Protein AF-A0A0D9ZEQ4-F1 (afdb_monomer_lite)

Secondary structure (DSSP, 8-state):
-HHHHHHHHHHHHHHHHHHHHHHHHHHHHHHHHHHHHHHHTSS--PPPPPHHHHHHHTTTS-SS-PPP-----S----SSS---------------------------HHHHHHHHHHHHHHHHH-TTT-HHHHHHHHHHHHHHHHHT--GGGG--TTT-HHHHHHHHHS-HHHHHHHHHHHHHHHHHHHTT----HHHHHH--TT--SSHHHHHHHHHHHHHHHHTTPPPSS-PPP-

Radius of gyration: 32.96 Å; chains: 1; bounding box: 83×69×87 Å

Organism: NCBI:txid40148

InterPro domains:
  IPR003197 Cytochrome b-c1 complex subunit 7 [PF02271] (129-225)
  IPR003197 Cytochrome b-c1 complex subunit 7 [PTHR12022] (118-237)
  IPR036544 Cytochrome b-c1 complex subunit 7 superfamily [G3DSA:1.10.1090.10] (106-228)
  IPR036544 Cytochrome b-c1 complex subunit 7 superfamily [SSF81524] (116-233)

Foldseek 3Di:
DVVVVVVVVVVVVVVVVVVVVVVVVVVVVVVVVVVVVVVVVPPPDDPDDDPVVVVVVVVPDDPPDDDDDDDDDDDDDDDPDDDDDPDDDPDPDPPDDDDDDDPPDPDPVVVVVVVVVVVVVCCPCDVVNDVVNVVVVVVVLLVCLFLLAAPLLPDDCLVDVLQVVLLVPDDVVVNVVSVVSVVSSVVCVVVVGTDDPVSSVVGDRHPDDRVVSSVVSVVVQVVCVVVVHDGPDDRDDD

pLDDT: mean 73.83, std 21.76, range [30.86, 97.31]

Structure (mmCIF, N/CA/C/O backbone):
data_AF-A0A0D9ZEQ4-F1
#
_entry.id   AF-A0A0D9ZEQ4-F1
#
loop_
_atom_site.group_PDB
_atom_site.id
_atom_site.type_symbol
_atom_site.label_atom_id
_atom_site.label_alt_id
_atom_site.label_comp_id
_atom_site.label_asym_id
_atom_site.label_entity_id
_atom_site.label_seq_id
_atom_site.pdbx_PDB_ins_code
_atom_site.Cartn_x
_atom_site.Cartn_y
_atom_site.Cartn_z
_atom_site.occupancy
_atom_site.B_iso_or_equiv
_atom_site.auth_seq_id
_atom_site.auth_comp_id
_atom_site.auth_asym_id
_atom_site.auth_atom_id
_atom_site.pdbx_PDB_model_num
ATOM 1 N N . MET A 1 1 ? 20.776 -6.498 56.566 1.00 63.59 1 MET A N 1
ATOM 2 C CA . MET A 1 1 ? 20.517 -7.662 55.683 1.00 63.59 1 MET A CA 1
ATOM 3 C C . MET A 1 1 ? 19.098 -8.241 55.797 1.00 63.59 1 MET A C 1
ATOM 5 O O . MET A 1 1 ? 18.586 -8.698 54.787 1.00 63.59 1 MET A O 1
ATOM 9 N N . HIS A 1 2 ? 18.402 -8.152 56.941 1.00 67.81 2 HIS A N 1
ATOM 10 C CA . HIS A 1 2 ? 17.023 -8.669 57.082 1.00 67.81 2 HIS A CA 1
ATOM 11 C C . HIS A 1 2 ? 15.912 -7.826 56.412 1.00 67.81 2 HIS A C 1
ATOM 13 O O . HIS A 1 2 ? 14.930 -8.378 55.923 1.00 67.81 2 HIS A O 1
ATOM 19 N N . ILE A 1 3 ? 16.066 -6.499 56.326 1.00 72.81 3 ILE A N 1
ATOM 20 C CA . ILE A 1 3 ? 15.019 -5.592 55.803 1.00 72.81 3 ILE A CA 1
ATOM 21 C C . ILE A 1 3 ? 14.829 -5.740 54.279 1.00 72.81 3 ILE A C 1
ATOM 23 O O . ILE A 1 3 ? 13.703 -5.758 53.787 1.00 72.81 3 ILE A O 1
ATOM 27 N N . LEU A 1 4 ? 15.916 -5.949 53.528 1.00 69.88 4 LEU A N 1
ATOM 28 C CA . LEU A 1 4 ? 15.869 -6.187 52.077 1.00 69.88 4 LEU A CA 1
ATOM 29 C C . LEU A 1 4 ? 15.194 -7.516 51.700 1.00 69.88 4 LEU A C 1
ATOM 31 O O . LEU A 1 4 ? 14.624 -7.630 50.614 1.00 69.88 4 LEU A O 1
ATOM 35 N N . TRP A 1 5 ? 15.229 -8.514 52.587 1.00 72.44 5 TRP A N 1
ATOM 36 C CA . TRP A 1 5 ? 14.547 -9.791 52.368 1.00 72.44 5 TRP A CA 1
ATOM 37 C C . TRP A 1 5 ? 13.031 -9.658 52.563 1.00 72.44 5 TRP A C 1
ATOM 39 O O . TRP A 1 5 ? 12.251 -10.220 51.795 1.00 72.44 5 TRP A O 1
ATOM 49 N N . LEU A 1 6 ? 12.613 -8.826 53.523 1.00 76.19 6 LEU A N 1
ATOM 50 C CA . LEU A 1 6 ? 11.203 -8.540 53.782 1.00 76.19 6 LEU A CA 1
ATOM 51 C C . LEU A 1 6 ? 10.540 -7.791 52.612 1.00 76.19 6 LEU A C 1
ATOM 53 O O . LEU A 1 6 ? 9.435 -8.145 52.207 1.00 76.19 6 LEU A O 1
ATOM 57 N N . ILE A 1 7 ? 11.235 -6.814 52.018 1.00 76.81 7 ILE A N 1
ATOM 58 C CA . ILE A 1 7 ? 10.726 -6.044 50.868 1.00 76.81 7 ILE A CA 1
ATOM 59 C C . ILE A 1 7 ? 10.553 -6.952 49.640 1.00 76.81 7 ILE A C 1
ATOM 61 O O . ILE A 1 7 ? 9.481 -6.980 49.037 1.00 76.81 7 ILE A O 1
ATOM 65 N N . LYS A 1 8 ? 11.548 -7.798 49.331 1.00 75.69 8 LYS A N 1
ATOM 66 C CA . LYS A 1 8 ? 11.442 -8.780 48.235 1.00 75.69 8 LYS A CA 1
ATOM 67 C C . LYS A 1 8 ? 10.312 -9.795 48.446 1.00 75.69 8 LYS A C 1
ATOM 69 O O . LYS A 1 8 ? 9.668 -10.202 47.479 1.00 75.69 8 LYS A O 1
ATOM 74 N N . ALA A 1 9 ? 10.044 -10.197 49.689 1.00 78.56 9 ALA A N 1
ATOM 75 C CA . ALA A 1 9 ? 8.949 -11.114 50.002 1.00 78.56 9 ALA A CA 1
ATOM 76 C C . ALA A 1 9 ? 7.561 -10.472 49.802 1.00 78.56 9 ALA A C 1
ATOM 78 O O . ALA A 1 9 ? 6.630 -11.148 49.354 1.00 78.56 9 ALA A O 1
ATOM 79 N N . ILE A 1 10 ? 7.420 -9.173 50.090 1.00 78.25 10 ILE A N 1
ATOM 80 C CA . ILE A 1 10 ? 6.175 -8.420 49.877 1.00 78.25 10 ILE A CA 1
ATOM 81 C C . ILE A 1 10 ? 5.898 -8.250 48.376 1.00 78.25 10 ILE A C 1
ATOM 83 O O . ILE A 1 10 ? 4.779 -8.529 47.935 1.00 78.25 10 ILE A O 1
ATOM 87 N N . ASP A 1 11 ? 6.915 -7.915 47.577 1.00 73.69 11 ASP A N 1
ATOM 88 C CA . ASP A 1 11 ? 6.771 -7.735 46.125 1.00 73.69 11 ASP A CA 1
ATOM 89 C C . ASP A 1 11 ? 6.378 -9.030 45.398 1.00 73.69 11 ASP A C 1
ATOM 91 O O . ASP A 1 11 ? 5.475 -9.027 44.550 1.00 73.69 11 ASP A O 1
ATOM 95 N N . LEU A 1 12 ? 6.966 -10.175 45.774 1.00 74.12 12 LEU A N 1
ATOM 96 C CA . LEU A 1 12 ? 6.576 -11.474 45.205 1.00 74.12 12 LEU A CA 1
ATOM 97 C C . LEU A 1 12 ? 5.119 -11.830 45.531 1.00 74.12 12 LEU A C 1
ATOM 99 O O . LEU A 1 12 ? 4.397 -12.383 44.692 1.00 74.12 12 LEU A O 1
ATOM 103 N N . LYS A 1 13 ? 4.660 -11.497 46.742 1.00 79.19 13 LYS A N 1
ATOM 104 C CA . LYS A 1 13 ? 3.289 -11.785 47.176 1.00 79.19 13 LYS A CA 1
ATOM 105 C C . LYS A 1 13 ? 2.282 -10.875 46.470 1.00 79.19 13 LYS A C 1
ATOM 107 O O . LYS A 1 13 ? 1.231 -11.363 46.042 1.00 79.19 13 LYS A O 1
ATOM 112 N N . LEU A 1 14 ? 2.626 -9.603 46.247 1.00 72.12 14 LEU A N 1
ATOM 113 C CA . LEU A 1 14 ? 1.805 -8.669 45.471 1.00 72.12 14 LEU A CA 1
ATOM 114 C C . LEU A 1 14 ? 1.672 -9.111 44.004 1.00 72.12 14 LEU A C 1
ATOM 116 O O . LEU A 1 14 ? 0.557 -9.163 43.474 1.00 72.12 14 LEU A O 1
ATOM 120 N N . MET A 1 15 ? 2.775 -9.518 43.364 1.00 69.44 15 MET A N 1
ATOM 121 C CA . MET A 1 15 ? 2.751 -10.023 41.986 1.00 69.44 15 MET A CA 1
ATOM 122 C C . MET A 1 15 ? 1.891 -11.285 41.835 1.00 69.44 15 MET A C 1
ATOM 124 O O . MET A 1 15 ? 1.113 -11.404 40.879 1.00 69.44 15 MET A O 1
ATOM 128 N N . PHE A 1 16 ? 1.960 -12.216 42.790 1.00 77.12 16 PHE A N 1
ATOM 129 C CA . PHE A 1 16 ? 1.152 -13.437 42.748 1.00 77.12 16 PHE A CA 1
ATOM 130 C C . PHE A 1 16 ? -0.353 -13.150 42.898 1.00 77.12 16 PHE A C 1
ATOM 132 O O . PHE A 1 16 ? -1.183 -13.736 42.189 1.00 77.12 16 PHE A O 1
ATOM 139 N N . ILE A 1 17 ? -0.720 -12.192 43.758 1.00 71.81 17 ILE A N 1
ATOM 140 C CA . ILE A 1 17 ? -2.108 -11.738 43.937 1.00 71.81 17 ILE A CA 1
ATOM 141 C C . ILE A 1 17 ? -2.627 -11.049 42.664 1.00 71.81 17 ILE A C 1
ATOM 143 O O . ILE A 1 17 ? -3.744 -11.343 42.213 1.00 71.81 17 ILE A O 1
ATOM 147 N N . MET A 1 18 ? -1.818 -10.194 42.028 1.00 64.88 18 MET A N 1
ATOM 148 C CA . MET A 1 18 ? -2.180 -9.541 40.762 1.00 64.88 18 MET A CA 1
ATOM 149 C C . MET A 1 18 ? -2.376 -10.553 39.621 1.00 64.88 18 MET A C 1
ATOM 151 O O . MET A 1 18 ? -3.346 -10.453 38.860 1.00 64.88 18 MET A O 1
ATOM 155 N N . SER A 1 19 ? -1.534 -11.589 39.548 1.00 70.25 19 SER A N 1
ATOM 156 C CA . SER A 1 19 ? -1.648 -12.670 38.558 1.00 70.25 19 SER A CA 1
ATOM 157 C C . SER A 1 19 ? -2.942 -13.485 38.723 1.00 70.25 19 SER A C 1
ATOM 159 O O . SER A 1 19 ? -3.676 -13.732 37.755 1.00 70.25 19 SER A O 1
ATOM 161 N N . LYS A 1 20 ? -3.316 -13.822 39.966 1.00 69.38 20 LYS A N 1
ATOM 162 C CA . LYS A 1 20 ? -4.576 -14.528 40.264 1.00 69.38 20 LYS A CA 1
ATOM 163 C C . LYS A 1 20 ? -5.812 -13.679 39.928 1.00 69.38 20 LYS A C 1
ATOM 165 O O . LYS A 1 20 ? -6.787 -14.230 39.408 1.00 69.38 20 LYS A O 1
ATOM 170 N N . LYS A 1 21 ? -5.780 -12.356 40.152 1.00 58.44 21 LYS A N 1
ATOM 171 C CA . LYS A 1 21 ? -6.870 -11.434 39.758 1.00 58.44 21 LYS A CA 1
ATOM 172 C C . LYS A 1 21 ? -7.053 -11.372 38.235 1.00 58.44 21 LYS A C 1
ATOM 174 O O . LYS A 1 21 ? -8.188 -11.460 37.763 1.00 58.44 21 LYS A O 1
ATOM 179 N N . LYS A 1 22 ? -5.962 -11.315 37.459 1.00 56.66 22 LYS A N 1
ATOM 180 C CA . LYS A 1 22 ? -6.015 -11.285 35.983 1.00 56.66 22 LYS A CA 1
ATOM 181 C C . LYS A 1 22 ? -6.613 -12.579 35.410 1.00 56.66 22 LYS A C 1
ATOM 183 O O . LYS A 1 22 ? -7.509 -12.528 34.568 1.00 56.66 22 LYS A O 1
ATOM 188 N N . LYS A 1 23 ? -6.223 -13.741 35.954 1.00 54.28 23 LYS A N 1
ATOM 189 C CA . LYS A 1 23 ? -6.756 -15.054 35.539 1.00 54.28 23 LYS A CA 1
ATOM 190 C C . LYS A 1 23 ? -8.242 -15.237 35.887 1.00 54.28 23 LYS A C 1
ATOM 192 O O . LYS A 1 23 ? -8.974 -15.833 35.099 1.00 54.28 23 LYS A O 1
ATOM 197 N N . LYS A 1 24 ? -8.717 -14.695 37.020 1.00 49.03 24 LYS A N 1
ATOM 198 C CA . LYS A 1 24 ? -10.153 -14.702 37.375 1.00 49.03 24 LYS A CA 1
ATOM 199 C C . LYS A 1 24 ? -10.991 -13.809 36.444 1.00 49.03 24 LYS A C 1
ATOM 201 O O . LYS A 1 24 ? -12.049 -14.257 36.008 1.00 49.03 24 LYS A O 1
ATOM 206 N N . ARG A 1 25 ? -10.502 -12.617 36.067 1.00 43.38 25 ARG A N 1
ATOM 207 C CA . ARG A 1 25 ? -11.198 -11.693 35.141 1.00 43.38 25 ARG A CA 1
ATOM 208 C C . ARG A 1 25 ? -11.328 -12.265 33.717 1.00 43.38 25 ARG A C 1
ATOM 210 O O . ARG A 1 25 ? -12.392 -12.161 33.118 1.00 43.38 25 ARG A O 1
ATOM 217 N N . CYS A 1 26 ? -10.313 -12.970 33.204 1.00 50.94 26 CYS A N 1
ATOM 218 C CA . CYS A 1 26 ? -10.428 -13.678 31.916 1.00 50.94 26 CYS A CA 1
ATOM 219 C C . CYS A 1 26 ? -11.446 -14.835 31.954 1.00 50.94 26 CYS A C 1
ATOM 221 O O . CYS A 1 26 ? -12.118 -15.106 30.961 1.00 50.94 26 CYS A O 1
ATOM 223 N N . ARG A 1 27 ? -11.590 -15.514 33.101 1.00 50.38 27 ARG A N 1
ATOM 224 C CA . ARG A 1 27 ? -12.513 -16.652 33.242 1.00 50.38 27 ARG A CA 1
ATOM 225 C C . ARG A 1 27 ? -13.979 -16.226 33.380 1.00 50.38 27 ARG A C 1
ATOM 227 O O . ARG A 1 27 ? -14.842 -16.998 32.973 1.00 50.38 27 ARG A O 1
ATOM 234 N N . SER A 1 28 ? -14.274 -15.036 33.919 1.00 54.25 28 SER A N 1
ATOM 235 C CA . SER A 1 28 ? -15.656 -14.528 33.968 1.00 54.25 28 SER A CA 1
ATOM 236 C C . SER A 1 28 ? -16.143 -14.058 32.598 1.00 54.25 28 SER A C 1
ATOM 238 O O . SER A 1 28 ? -17.257 -14.406 32.221 1.00 54.25 28 SER A O 1
ATOM 240 N N . ASN A 1 29 ? -15.298 -13.371 31.818 1.00 57.44 29 ASN A N 1
ATOM 241 C CA . ASN A 1 29 ? -15.682 -12.842 30.502 1.00 57.44 29 ASN A CA 1
ATOM 242 C C . ASN A 1 29 ? -16.017 -13.949 29.484 1.00 57.44 29 ASN A C 1
ATOM 244 O O . ASN A 1 29 ? -16.946 -13.805 28.695 1.00 57.44 29 ASN A O 1
ATOM 248 N N . ASN A 1 30 ? -15.332 -15.097 29.544 1.00 57.56 30 ASN A N 1
ATOM 249 C CA . ASN A 1 30 ? -15.671 -16.242 28.689 1.00 57.56 30 ASN A CA 1
ATOM 250 C C . ASN A 1 30 ? -16.990 -16.929 29.084 1.00 57.56 30 ASN A C 1
ATOM 252 O O . ASN A 1 30 ? -17.653 -17.510 28.226 1.00 57.56 30 ASN A O 1
ATOM 256 N N . LYS A 1 31 ? -17.409 -16.859 30.356 1.00 59.16 31 LYS A N 1
ATOM 257 C CA . LYS A 1 31 ? -18.695 -17.431 30.793 1.00 59.16 31 LYS A CA 1
ATOM 258 C C . LYS A 1 31 ? -19.881 -16.568 30.356 1.00 59.16 31 LYS A C 1
ATOM 260 O O . LYS A 1 31 ? -20.889 -17.121 29.924 1.00 59.16 31 LYS A O 1
ATOM 265 N N . THR A 1 32 ? -19.763 -15.240 30.404 1.00 55.44 32 THR A N 1
ATOM 266 C CA . THR A 1 32 ? -20.817 -14.325 29.928 1.00 55.44 32 THR A CA 1
ATOM 267 C C . THR A 1 32 ? -21.027 -14.408 28.415 1.00 55.44 32 THR A C 1
ATOM 269 O O . THR A 1 32 ? -22.174 -14.427 27.969 1.00 55.44 32 THR A O 1
ATOM 272 N N . LEU A 1 33 ? -19.957 -14.565 27.626 1.00 56.88 33 LEU A N 1
ATOM 273 C CA . LEU A 1 33 ? -20.062 -14.738 26.170 1.00 56.88 33 LEU A CA 1
ATOM 274 C C . LEU A 1 33 ? -20.759 -16.051 25.772 1.00 56.88 33 LEU A C 1
ATOM 276 O O . LEU A 1 33 ? -21.584 -16.060 24.857 1.00 56.88 33 LEU A O 1
ATOM 280 N N . LEU A 1 34 ? -20.508 -17.153 26.490 1.00 57.44 34 LEU A N 1
ATOM 281 C CA . LEU A 1 34 ? -21.144 -18.444 26.198 1.00 57.44 34 LEU A CA 1
ATOM 282 C C . LEU A 1 34 ? -22.654 -18.444 26.519 1.00 57.44 34 LEU A C 1
ATOM 284 O O . LEU A 1 34 ? -23.444 -19.050 25.794 1.00 57.44 34 LEU A O 1
ATOM 288 N N . VAL A 1 35 ? -23.071 -17.729 27.571 1.00 57.81 35 VAL A N 1
ATOM 289 C CA . VAL A 1 35 ? -24.491 -17.581 27.945 1.00 57.81 35 VAL A CA 1
ATOM 290 C C . VAL A 1 35 ? -25.241 -16.686 26.949 1.00 57.81 35 VAL A C 1
ATOM 292 O O . VAL A 1 35 ? -26.370 -17.007 26.575 1.00 57.81 35 VAL A O 1
ATOM 295 N N . GLN A 1 36 ? -24.611 -15.618 26.446 1.00 55.69 36 GLN A N 1
ATOM 296 C CA . GLN A 1 36 ? -25.201 -14.780 25.392 1.00 55.69 36 GLN A CA 1
ATOM 297 C C . GLN A 1 36 ? -25.325 -15.524 24.053 1.00 55.69 36 GLN A C 1
ATOM 299 O O . GLN A 1 36 ? -26.329 -15.368 23.358 1.00 55.69 36 GLN A O 1
ATOM 304 N N . SER A 1 37 ? -24.364 -16.391 23.716 1.00 50.78 37 SER A N 1
ATOM 305 C CA . SER A 1 37 ? -24.422 -17.205 22.493 1.00 50.78 37 SER A CA 1
ATOM 306 C C . SER A 1 37 ? -25.504 -18.298 22.555 1.00 50.78 37 SER A C 1
ATOM 308 O O . SER A 1 37 ? -26.158 -18.580 21.552 1.00 50.78 37 SER A O 1
ATOM 310 N N . ARG A 1 38 ? -25.774 -18.869 23.741 1.00 53.62 38 ARG A N 1
ATOM 311 C CA . ARG A 1 38 ? -26.864 -19.845 23.934 1.00 53.62 38 ARG A CA 1
ATOM 312 C C . ARG A 1 38 ? -28.261 -19.215 23.899 1.00 53.62 38 ARG A C 1
ATOM 314 O O . ARG A 1 38 ? -29.160 -19.827 23.336 1.00 53.62 38 ARG A O 1
ATOM 321 N N . LYS A 1 39 ? -28.446 -17.989 24.407 1.00 50.56 39 LYS A N 1
ATOM 322 C CA . LYS A 1 39 ? -29.741 -17.279 24.324 1.00 50.56 39 LYS A CA 1
ATOM 323 C C . LYS A 1 39 ? -30.088 -16.790 22.910 1.00 50.56 39 LYS A C 1
ATOM 325 O O . LYS A 1 39 ? -31.264 -16.706 22.581 1.00 50.56 39 LYS A O 1
ATOM 330 N N . ARG A 1 40 ? -29.099 -16.517 22.048 1.00 47.78 40 ARG A N 1
ATOM 331 C CA . ARG A 1 40 ? -29.355 -16.096 20.653 1.00 47.78 40 ARG A CA 1
ATOM 332 C C . ARG A 1 40 ? -29.755 -17.237 19.711 1.00 47.78 40 ARG A C 1
ATOM 334 O O . ARG A 1 40 ? -30.390 -16.964 18.701 1.00 47.78 40 ARG A O 1
ATOM 341 N N . LYS A 1 41 ? -29.439 -18.497 20.035 1.00 46.12 41 LYS A N 1
ATOM 342 C CA . LYS A 1 41 ? -29.807 -19.659 19.200 1.00 46.12 41 LYS A CA 1
ATOM 343 C C . LYS A 1 41 ? -31.261 -20.122 19.346 1.00 46.12 41 LYS A C 1
ATOM 345 O O . LYS A 1 41 ? -31.694 -20.925 18.534 1.00 46.12 41 LYS A O 1
ATOM 350 N N . PHE A 1 42 ? -32.001 -19.632 20.340 1.00 45.03 42 PHE A N 1
ATOM 351 C CA . PHE A 1 42 ? -33.369 -20.095 20.608 1.00 45.03 42 PHE A CA 1
ATOM 352 C C . PHE A 1 42 ? -34.468 -19.177 20.038 1.00 45.03 42 PHE A C 1
ATOM 354 O O . PHE A 1 42 ? -35.613 -19.595 19.967 1.00 45.03 42 PHE A O 1
ATOM 361 N N . ASN A 1 43 ? -34.130 -17.961 19.583 1.00 48.59 43 ASN A N 1
ATOM 362 C CA . ASN A 1 43 ? -35.119 -16.947 19.173 1.00 48.59 43 ASN A CA 1
ATOM 363 C C . ASN A 1 43 ? -35.176 -16.657 17.660 1.00 48.59 43 ASN A C 1
ATOM 365 O O . ASN A 1 43 ? -35.797 -15.681 17.257 1.00 48.59 43 ASN A O 1
ATOM 369 N N . TYR A 1 44 ? -34.564 -17.489 16.813 1.00 45.78 44 TYR A N 1
ATOM 370 C CA . TYR A 1 44 ? -34.661 -17.349 15.352 1.00 45.78 44 TYR A CA 1
ATOM 371 C C . TYR A 1 44 ? -34.923 -18.697 14.679 1.00 45.78 44 TYR A C 1
ATOM 373 O O . TYR A 1 44 ? -34.127 -19.165 13.875 1.00 45.78 44 TYR A O 1
ATOM 381 N N . MET A 1 45 ? -36.044 -19.330 15.013 1.00 47.66 45 MET A N 1
ATOM 382 C CA . MET A 1 45 ? -36.709 -20.258 14.100 1.00 47.66 45 MET A CA 1
ATOM 383 C C . MET A 1 45 ? -38.208 -19.982 14.186 1.00 47.66 45 MET A C 1
ATOM 385 O O . MET A 1 45 ? -38.906 -20.533 15.031 1.00 47.66 45 MET A O 1
ATOM 389 N N . GLY A 1 46 ? -38.685 -19.055 13.353 1.00 59.38 46 GLY A N 1
ATOM 390 C CA . GLY A 1 46 ? -40.109 -18.989 13.033 1.00 59.38 46 GLY A CA 1
ATOM 391 C C . GLY A 1 46 ? -40.521 -20.243 12.248 1.00 59.38 46 GLY A C 1
ATOM 392 O O . GLY A 1 46 ? -39.653 -20.890 11.651 1.00 59.38 46 GLY A O 1
ATOM 393 N N . PRO A 1 47 ? -41.810 -20.622 12.257 1.00 65.44 47 PRO A N 1
ATOM 394 C CA . PRO A 1 47 ? -42.274 -21.783 11.505 1.00 65.44 47 PRO A CA 1
ATOM 395 C C . PRO A 1 47 ? -42.000 -21.592 10.001 1.00 65.44 47 PRO A C 1
ATOM 397 O O . PRO A 1 47 ? -42.140 -20.472 9.500 1.00 65.44 47 PRO A O 1
ATOM 400 N N . PRO A 1 48 ? -41.597 -22.646 9.264 1.00 63.94 48 PRO A N 1
ATOM 401 C CA . PRO A 1 48 ? -41.412 -22.546 7.821 1.00 63.94 48 PRO A CA 1
ATOM 402 C C . PRO A 1 48 ? -42.756 -22.237 7.137 1.00 63.94 48 PRO A C 1
ATOM 404 O O . PRO A 1 48 ? -43.791 -22.745 7.579 1.00 63.94 48 PRO A O 1
ATOM 407 N N . PRO A 1 49 ? -42.770 -21.425 6.063 1.00 60.09 49 PRO A N 1
ATOM 408 C CA . PRO A 1 49 ? -43.996 -21.143 5.328 1.00 60.09 49 PRO A CA 1
ATOM 409 C C . PRO A 1 49 ? -44.549 -22.438 4.723 1.00 60.09 49 PRO A C 1
ATOM 411 O O . PRO A 1 49 ? -43.809 -23.229 4.135 1.00 60.09 49 PRO A O 1
ATOM 414 N N . SER A 1 50 ? -45.856 -22.661 4.876 1.00 68.62 50 SER A N 1
ATOM 415 C CA . SER A 1 50 ? -46.548 -23.786 4.248 1.00 68.62 50 SER A CA 1
ATOM 416 C C . SER A 1 50 ? -46.428 -23.703 2.721 1.00 68.62 50 SER A C 1
ATOM 418 O O . SER A 1 50 ? -46.376 -22.615 2.140 1.00 68.62 50 SER A O 1
ATOM 420 N N . SER A 1 51 ? -46.383 -24.864 2.058 1.00 59.56 51 SER A N 1
ATOM 421 C CA . SER A 1 51 ? -46.136 -24.985 0.609 1.00 59.56 51 SER A CA 1
ATOM 422 C C . SER A 1 51 ? -47.110 -24.176 -0.262 1.00 59.56 51 SER A C 1
ATOM 424 O O . SER A 1 51 ? -46.768 -23.810 -1.385 1.00 59.56 51 SER A O 1
ATOM 426 N N . ALA A 1 52 ? -48.279 -23.809 0.272 1.00 56.41 52 ALA A N 1
ATOM 427 C CA . ALA A 1 52 ? -49.263 -22.955 -0.388 1.00 56.41 52 ALA A CA 1
ATOM 428 C C . ALA A 1 52 ? -48.771 -21.512 -0.643 1.00 56.41 52 ALA A C 1
ATOM 430 O O . ALA A 1 52 ? -49.137 -20.913 -1.652 1.00 56.41 52 ALA A O 1
ATOM 431 N N . HIS A 1 53 ? -47.905 -20.955 0.213 1.00 56.25 53 HIS A N 1
ATOM 432 C CA . HIS A 1 53 ? -47.436 -19.567 0.074 1.00 56.25 53 HIS A CA 1
ATOM 433 C C . HIS A 1 53 ? -46.340 -19.411 -1.000 1.00 56.25 53 HIS A C 1
ATOM 435 O O . HIS A 1 53 ? -46.186 -18.343 -1.592 1.00 56.25 53 HIS A O 1
ATOM 441 N N . LEU A 1 54 ? -45.601 -20.489 -1.291 1.00 54.06 54 LEU A N 1
ATOM 442 C CA . LEU A 1 54 ? -44.611 -20.550 -2.375 1.00 54.06 54 LEU A CA 1
ATOM 443 C C . LEU A 1 54 ? -45.268 -20.721 -3.755 1.00 54.06 54 LEU A C 1
ATOM 445 O O . LEU A 1 54 ? -44.750 -20.203 -4.741 1.00 54.06 54 LEU A O 1
ATOM 449 N N . ALA A 1 55 ? -46.427 -21.385 -3.822 1.00 55.25 55 ALA A N 1
ATOM 450 C CA . ALA A 1 55 ? -47.184 -21.551 -5.064 1.00 55.25 55 ALA A CA 1
ATOM 451 C C . ALA A 1 55 ? -47.831 -20.237 -5.543 1.00 55.25 55 ALA A C 1
ATOM 453 O O . ALA A 1 55 ? -47.857 -19.967 -6.741 1.00 55.25 55 ALA A O 1
ATOM 454 N N . TYR A 1 56 ? -48.286 -19.383 -4.617 1.00 56.19 56 TYR A N 1
ATOM 455 C CA . TYR A 1 56 ? -48.874 -18.083 -4.960 1.00 56.19 56 TYR A CA 1
ATOM 456 C C . TYR A 1 56 ? -47.828 -17.106 -5.528 1.00 56.19 56 TYR A C 1
ATOM 458 O O . TYR A 1 56 ? -48.061 -16.475 -6.559 1.00 56.19 56 TYR A O 1
ATOM 466 N N . TYR A 1 57 ? -46.633 -17.049 -4.930 1.00 52.00 57 TYR A N 1
ATOM 467 C CA . TYR A 1 57 ? -45.570 -16.122 -5.348 1.00 52.00 57 TYR A CA 1
ATOM 468 C C . TYR A 1 57 ? -44.953 -16.461 -6.718 1.00 52.00 57 TYR A C 1
ATOM 470 O O . TYR A 1 57 ? -44.594 -15.557 -7.468 1.00 52.00 57 TYR A O 1
ATOM 478 N N . ASN A 1 58 ? -44.889 -17.748 -7.079 1.00 55.31 58 ASN A N 1
ATOM 479 C CA . ASN A 1 58 ? -44.383 -18.206 -8.381 1.00 55.31 58 ASN A CA 1
ATOM 480 C C . ASN A 1 58 ? -45.382 -18.034 -9.541 1.00 55.31 58 ASN A C 1
ATOM 482 O O . ASN A 1 58 ? -45.016 -18.277 -10.685 1.00 55.31 58 ASN A O 1
ATOM 486 N N . SER A 1 59 ? -46.627 -17.629 -9.265 1.00 55.84 59 SER A N 1
ATOM 487 C CA . SER A 1 59 ? -47.659 -17.423 -10.295 1.00 55.84 59 SER A CA 1
ATOM 488 C C . SER A 1 59 ? -47.834 -15.961 -10.730 1.00 55.84 59 SER A C 1
ATOM 490 O O . SER A 1 59 ? -48.483 -15.704 -11.739 1.00 55.84 59 SER A O 1
ATOM 492 N N . GLN A 1 60 ? -47.259 -14.998 -9.993 1.00 57.66 60 GLN A N 1
ATOM 493 C CA . GLN A 1 60 ? -47.476 -13.555 -10.218 1.00 57.66 60 GLN A CA 1
ATOM 494 C C . GLN A 1 60 ? -46.221 -12.771 -10.622 1.00 57.66 60 GLN A C 1
ATOM 496 O O . GLN A 1 60 ? -46.309 -11.601 -10.987 1.00 57.66 60 GLN A O 1
ATOM 501 N N . ILE A 1 61 ? -45.051 -13.401 -10.607 1.00 48.16 61 ILE A N 1
ATOM 502 C CA . ILE A 1 61 ? -43.799 -12.825 -11.096 1.00 48.16 61 ILE A CA 1
ATOM 503 C C . ILE A 1 61 ? -43.281 -13.847 -12.108 1.00 48.16 61 ILE A C 1
ATOM 505 O O . ILE A 1 61 ? -43.276 -15.024 -11.780 1.00 48.16 61 ILE A O 1
ATOM 509 N N . TRP A 1 62 ? -42.852 -13.414 -13.296 1.00 39.06 62 TRP A N 1
ATOM 510 C CA . TRP A 1 62 ? -42.407 -14.207 -14.463 1.00 39.06 62 TRP A CA 1
ATOM 511 C C . TRP A 1 62 ? -43.480 -14.496 -15.534 1.00 39.06 62 TRP A C 1
ATOM 513 O O . TRP A 1 62 ? -43.983 -15.610 -15.650 1.00 39.06 62 TRP A O 1
ATOM 523 N N . PRO A 1 63 ? -43.675 -13.540 -16.462 1.00 47.34 63 PRO A N 1
ATOM 524 C CA . PRO A 1 63 ? -43.808 -13.908 -17.867 1.00 47.34 63 PRO A CA 1
ATOM 525 C C . PRO A 1 63 ? -42.811 -13.106 -18.718 1.00 47.34 63 PRO A C 1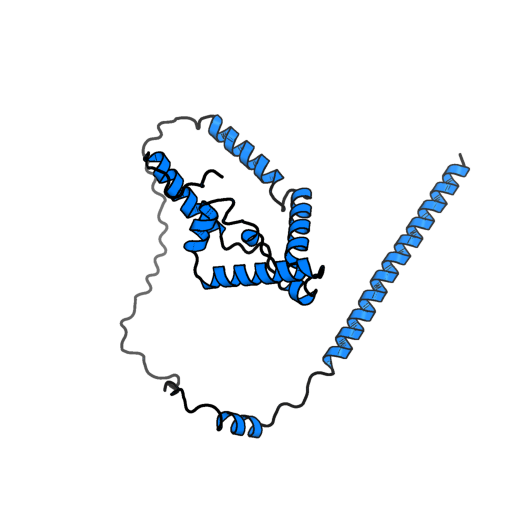
ATOM 527 O O . PRO A 1 63 ? -43.223 -12.309 -19.549 1.00 47.34 63 PRO A O 1
ATOM 530 N N . ILE A 1 64 ? -41.496 -13.233 -18.479 1.00 50.69 64 ILE A N 1
ATOM 531 C CA . ILE A 1 64 ? -40.481 -12.552 -19.324 1.00 50.69 64 ILE A CA 1
ATOM 532 C C . ILE A 1 64 ? -39.291 -13.449 -19.724 1.00 50.69 64 ILE A C 1
ATOM 534 O O . ILE A 1 64 ? -38.567 -13.107 -20.651 1.00 50.69 64 ILE A O 1
ATOM 538 N N . PHE A 1 65 ? -39.113 -14.646 -19.157 1.00 44.75 65 PHE A N 1
ATOM 539 C CA . PHE A 1 65 ? -38.048 -15.552 -19.608 1.00 44.75 65 PHE A CA 1
ATOM 540 C C . PHE A 1 65 ? -38.576 -16.977 -19.813 1.00 44.75 65 PHE A C 1
ATOM 542 O O . PHE A 1 65 ? -39.079 -17.567 -18.855 1.00 44.75 65 PHE A O 1
ATOM 549 N N . PRO A 1 66 ? -38.478 -17.551 -21.028 1.00 48.56 66 PRO A N 1
ATOM 550 C CA . PRO A 1 66 ? -38.733 -18.969 -21.223 1.00 48.56 66 PRO A CA 1
ATOM 551 C C . PRO A 1 66 ? -37.619 -19.779 -20.548 1.00 48.56 66 PRO A C 1
ATOM 553 O O . PRO A 1 66 ? -36.434 -19.591 -20.826 1.00 48.56 66 PRO A O 1
ATOM 556 N N . ASN A 1 67 ? -38.009 -20.683 -19.651 1.00 51.53 67 ASN A N 1
ATOM 557 C CA . ASN A 1 67 ? -37.108 -21.677 -19.076 1.00 51.53 67 ASN A CA 1
ATOM 558 C C . ASN A 1 67 ? -36.619 -22.641 -20.180 1.00 51.53 67 ASN A C 1
ATOM 560 O O . ASN A 1 67 ? -37.437 -23.085 -20.991 1.00 51.53 67 ASN A O 1
ATOM 564 N N . PRO A 1 68 ? -35.321 -22.994 -20.229 1.00 51.50 68 PRO A N 1
ATOM 565 C CA . PRO A 1 68 ? -34.811 -23.990 -21.169 1.00 51.50 68 PRO A CA 1
ATOM 566 C C . PRO A 1 68 ? -35.323 -25.405 -20.816 1.00 51.50 68 PRO A C 1
ATOM 568 O O . PRO A 1 68 ? -35.388 -25.740 -19.629 1.00 51.50 68 PRO A O 1
ATOM 571 N N . PRO A 1 69 ? -35.671 -26.258 -21.801 1.00 51.94 69 PRO A N 1
ATOM 572 C CA . PRO A 1 69 ? -36.366 -27.514 -21.536 1.00 51.94 69 PRO A CA 1
ATOM 573 C C . PRO A 1 69 ? -35.413 -28.713 -21.524 1.00 51.94 69 PRO A C 1
ATOM 575 O O . PRO A 1 69 ? -35.261 -29.360 -22.552 1.00 51.94 69 PRO A O 1
ATOM 578 N N . TYR A 1 70 ? -34.810 -29.081 -20.390 1.00 49.25 70 TYR A N 1
ATOM 579 C CA . TYR A 1 70 ? -34.202 -30.421 -20.280 1.00 49.25 70 TYR A CA 1
ATOM 580 C C . TYR A 1 70 ? -34.238 -30.962 -18.846 1.00 49.25 70 TYR A C 1
ATOM 582 O O . TYR A 1 70 ? -33.265 -30.890 -18.098 1.00 49.25 70 TYR A O 1
ATOM 590 N N . ASP A 1 71 ? -35.379 -31.560 -18.506 1.00 45.84 71 ASP A N 1
ATOM 591 C CA . ASP A 1 71 ? -35.442 -32.747 -17.655 1.00 45.84 71 ASP A CA 1
ATOM 592 C C . ASP A 1 71 ? -35.115 -33.964 -18.530 1.00 45.84 71 ASP A C 1
ATOM 594 O O . ASP A 1 71 ? -35.923 -34.365 -19.366 1.00 45.84 71 ASP A O 1
ATOM 598 N N . LEU A 1 72 ? -33.941 -34.571 -18.346 1.00 44.38 72 LEU A N 1
ATOM 599 C CA . LEU A 1 72 ? -33.662 -35.920 -18.840 1.00 44.38 72 LEU A CA 1
ATOM 600 C C . LEU A 1 72 ? -32.923 -36.714 -17.762 1.00 44.38 72 LEU A C 1
ATOM 602 O O . LEU A 1 72 ? -31.790 -36.413 -17.386 1.00 44.38 72 LEU A O 1
ATOM 606 N N . GLY A 1 73 ? -33.624 -37.726 -17.250 1.00 41.62 73 GLY A N 1
ATOM 607 C CA . GLY A 1 73 ? -33.132 -38.689 -16.275 1.00 41.62 73 GLY A CA 1
ATOM 608 C C . GLY A 1 73 ? -32.036 -39.620 -16.818 1.00 41.62 73 GLY A C 1
ATOM 609 O O . GLY A 1 73 ? -31.680 -39.587 -17.997 1.00 41.62 73 GLY A O 1
ATOM 610 N N . PRO A 1 74 ? -31.480 -40.489 -15.958 1.00 49.41 74 PRO A N 1
ATOM 611 C CA . PRO A 1 74 ? -30.322 -41.292 -16.296 1.00 49.41 74 PRO A CA 1
ATOM 612 C C . PRO A 1 74 ? -30.772 -42.605 -16.938 1.00 49.41 74 PRO A C 1
ATOM 614 O O . PRO A 1 74 ? -31.196 -43.513 -16.226 1.00 49.41 74 PRO A O 1
ATOM 617 N N . ARG A 1 75 ? -30.676 -42.722 -18.268 1.00 41.59 75 ARG A N 1
ATOM 618 C CA . ARG A 1 75 ? -30.515 -43.987 -19.019 1.00 41.59 75 ARG A CA 1
ATOM 619 C C . ARG A 1 75 ? -30.427 -43.688 -20.521 1.00 41.59 75 ARG A C 1
ATOM 621 O O . ARG A 1 75 ? -31.184 -42.878 -21.029 1.00 41.59 75 ARG A O 1
ATOM 628 N N . LEU A 1 76 ? -29.540 -44.419 -21.204 1.00 43.41 76 LEU A N 1
ATOM 629 C CA . LEU A 1 76 ? -29.413 -44.532 -22.668 1.00 43.41 76 LEU A CA 1
ATOM 630 C C . LEU A 1 76 ? -28.810 -43.342 -23.442 1.00 43.41 76 LEU A C 1
ATOM 632 O O . LEU A 1 76 ? -29.456 -42.781 -24.310 1.00 43.41 76 LEU A O 1
ATOM 636 N N . VAL A 1 77 ? -27.507 -43.087 -23.260 1.00 40.09 77 VAL A N 1
ATOM 637 C CA . VAL A 1 77 ? -26.597 -42.780 -24.389 1.00 40.09 77 VAL A CA 1
ATOM 638 C C . VAL A 1 77 ? -25.243 -43.435 -24.104 1.00 40.09 77 VAL A C 1
ATOM 640 O O . VAL A 1 77 ? -24.336 -42.856 -23.516 1.00 40.09 77 VAL A O 1
ATOM 643 N N . SER A 1 78 ? -25.125 -44.702 -24.485 1.00 43.00 78 SER A N 1
ATOM 644 C CA . SER A 1 78 ? -23.863 -45.432 -24.573 1.00 43.00 78 SER A CA 1
ATOM 645 C C . SER A 1 78 ? -23.855 -46.068 -25.955 1.00 43.00 78 SER A C 1
ATOM 647 O O . SER A 1 78 ? -24.420 -47.144 -26.116 1.00 43.00 78 SER A O 1
ATOM 649 N N . SER A 1 79 ? -23.385 -45.335 -26.975 1.00 48.19 79 SER A N 1
ATOM 650 C CA . SER A 1 79 ? -23.058 -45.894 -28.311 1.00 48.19 79 SER A CA 1
ATOM 651 C C . SER A 1 79 ? -22.643 -44.889 -29.400 1.00 48.19 79 SER A C 1
ATOM 653 O O . SER A 1 79 ? -22.504 -45.314 -30.540 1.00 48.19 79 SER A O 1
ATOM 655 N N . LEU A 1 80 ? -22.360 -43.607 -29.123 1.00 40.47 80 LEU A N 1
ATOM 656 C CA . LEU A 1 80 ? -21.903 -42.695 -30.193 1.00 40.47 80 LEU A CA 1
ATOM 657 C C . LEU A 1 80 ? -20.725 -41.783 -29.819 1.00 40.47 80 LEU A C 1
ATOM 659 O O . LEU A 1 80 ? -20.688 -40.620 -30.195 1.00 40.47 80 LEU A O 1
ATOM 663 N N . PHE A 1 81 ? -19.738 -42.327 -29.102 1.00 42.22 81 PHE A N 1
ATOM 664 C CA . PHE A 1 81 ? -18.386 -41.759 -29.025 1.00 42.22 81 PHE A CA 1
ATOM 665 C C . PHE A 1 81 ? -17.353 -42.900 -29.022 1.00 42.22 81 PHE A C 1
ATOM 667 O O . PHE A 1 81 ? -17.480 -43.822 -28.211 1.00 42.22 81 PHE A O 1
ATOM 674 N N . PRO A 1 82 ? -16.339 -42.887 -29.908 1.00 48.19 82 PRO A N 1
ATOM 675 C CA . PRO A 1 82 ? -15.295 -43.907 -29.913 1.00 48.19 82 PRO A CA 1
ATOM 676 C C . PRO A 1 82 ? -14.445 -43.831 -28.626 1.00 48.19 82 PRO A C 1
ATOM 678 O O . PRO A 1 82 ? -14.148 -42.736 -28.143 1.00 48.19 82 PRO A O 1
ATOM 681 N N . PRO A 1 83 ? -14.028 -44.974 -28.048 1.00 40.34 83 PRO A N 1
ATOM 682 C CA . PRO A 1 83 ? -13.310 -45.000 -26.779 1.00 40.34 83 PRO A CA 1
ATOM 683 C C . PRO A 1 83 ? -11.881 -44.468 -26.934 1.00 40.34 83 PRO A C 1
ATOM 685 O O . PRO A 1 83 ? -11.035 -45.070 -27.600 1.00 40.34 83 PRO A O 1
ATOM 688 N N . GLN A 1 84 ? -11.579 -43.361 -26.256 1.00 48.44 84 GLN A N 1
ATOM 689 C CA . GLN A 1 84 ? -10.221 -42.842 -26.146 1.00 48.44 84 GLN A CA 1
ATOM 690 C C . GLN A 1 84 ? -9.410 -43.764 -25.222 1.00 48.44 84 GLN A C 1
ATOM 692 O O . GLN A 1 84 ? -9.638 -43.840 -24.011 1.00 48.44 84 GLN A O 1
ATOM 697 N N . LYS A 1 85 ? -8.503 -44.543 -25.823 1.00 39.62 85 LYS A N 1
ATOM 698 C CA . LYS A 1 85 ? -7.652 -45.524 -25.141 1.00 39.62 85 LYS A CA 1
ATOM 699 C C . LYS A 1 85 ? -6.868 -44.850 -24.008 1.00 39.62 85 LYS A C 1
ATOM 701 O O . LYS A 1 85 ? -5.985 -44.033 -24.251 1.00 39.62 85 LYS A O 1
ATOM 706 N N . ARG A 1 86 ? -7.153 -45.240 -22.761 1.00 40.69 86 ARG A N 1
ATOM 707 C CA . ARG A 1 86 ? -6.286 -44.974 -21.604 1.00 40.69 86 ARG A CA 1
ATOM 708 C C . ARG A 1 86 ? -5.038 -45.848 -21.720 1.00 40.69 86 ARG A C 1
ATOM 710 O O . ARG A 1 86 ? -5.029 -46.991 -21.272 1.00 40.69 86 ARG A O 1
ATOM 717 N N . GLY A 1 87 ? -4.000 -45.300 -22.344 1.00 34.09 87 GLY A N 1
ATOM 718 C CA . GLY A 1 87 ? -2.653 -45.853 -22.306 1.00 34.09 87 GLY A CA 1
ATOM 719 C C . GLY A 1 87 ? -2.066 -45.705 -20.904 1.00 34.09 87 GLY A C 1
ATOM 720 O O . GLY A 1 87 ? -1.775 -44.600 -20.453 1.00 34.09 87 GLY A O 1
ATOM 721 N N . ARG A 1 88 ? -1.911 -46.829 -20.202 1.00 41.41 88 ARG A N 1
ATOM 722 C CA . ARG A 1 88 ? -0.959 -46.956 -19.098 1.00 41.41 88 ARG A CA 1
ATOM 723 C C . ARG A 1 88 ? 0.438 -46.993 -19.710 1.00 41.41 88 ARG A C 1
ATOM 725 O O . ARG A 1 88 ? 0.839 -48.032 -20.217 1.00 41.41 88 ARG A O 1
ATOM 732 N N . GLU A 1 89 ? 1.184 -45.902 -19.610 1.00 36.00 89 GLU A N 1
ATOM 733 C CA . GLU A 1 89 ? 2.634 -45.923 -19.805 1.00 36.00 89 GLU A CA 1
ATOM 734 C C . GLU A 1 89 ? 3.322 -45.562 -18.490 1.00 36.00 89 GLU A C 1
ATOM 736 O O . GLU A 1 89 ? 3.597 -44.408 -18.169 1.00 36.00 89 GLU A O 1
ATOM 741 N N . GLY A 1 90 ? 3.583 -46.602 -17.697 1.00 42.06 90 GLY A N 1
ATOM 742 C CA . GLY A 1 90 ? 4.695 -46.588 -16.764 1.00 42.06 90 GLY A CA 1
ATOM 743 C C . GLY A 1 90 ? 5.976 -46.776 -17.569 1.00 42.06 90 GLY A C 1
ATOM 744 O O . GLY A 1 90 ? 6.209 -47.846 -18.121 1.00 42.06 90 GLY A O 1
ATOM 745 N N . GLY A 1 91 ? 6.802 -45.738 -17.636 1.00 33.69 91 GLY A N 1
ATOM 746 C CA . GLY A 1 91 ? 8.075 -45.776 -18.341 1.00 33.69 91 GLY A CA 1
ATOM 747 C C . GLY A 1 91 ? 9.051 -44.783 -17.735 1.00 33.69 91 GLY A C 1
ATOM 748 O O . GLY A 1 91 ? 9.012 -43.595 -18.036 1.00 33.69 91 GLY A O 1
ATOM 749 N N . ARG A 1 92 ? 9.941 -45.286 -16.872 1.00 40.12 92 ARG A N 1
ATOM 750 C CA . ARG A 1 92 ? 11.154 -44.604 -16.399 1.00 40.12 92 ARG A CA 1
ATOM 751 C C . ARG A 1 92 ? 11.937 -44.063 -17.602 1.00 40.12 92 ARG A C 1
ATOM 753 O O . ARG A 1 92 ? 12.727 -44.794 -18.196 1.00 40.12 92 ARG A O 1
ATOM 760 N N . ARG A 1 93 ? 11.776 -42.784 -17.947 1.00 33.88 93 ARG A N 1
ATOM 761 C CA . ARG A 1 93 ? 12.712 -42.113 -18.855 1.00 33.88 93 ARG A CA 1
ATOM 762 C C . ARG A 1 93 ? 13.915 -41.643 -18.057 1.00 33.88 93 ARG A C 1
ATOM 764 O O . ARG A 1 93 ? 13.886 -40.639 -17.354 1.00 33.88 93 ARG A O 1
ATOM 771 N N . ARG A 1 94 ? 14.965 -42.459 -18.167 1.00 35.44 94 ARG A N 1
ATOM 772 C CA . ARG A 1 94 ? 16.345 -42.128 -17.829 1.00 35.44 94 ARG A CA 1
ATOM 773 C C . ARG A 1 94 ? 16.661 -40.734 -18.370 1.00 35.44 94 ARG A C 1
ATOM 775 O O . ARG A 1 94 ? 16.573 -40.500 -19.573 1.00 35.44 94 A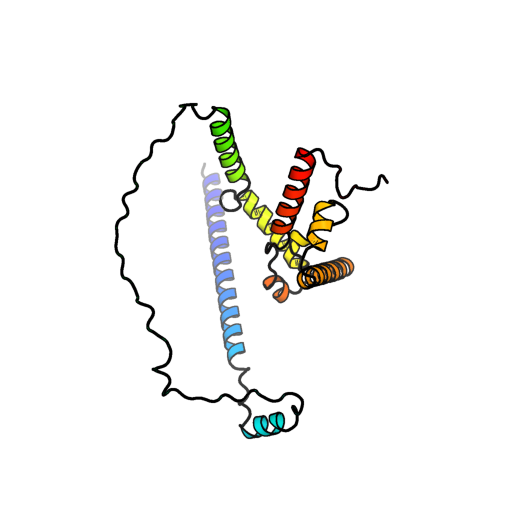RG A O 1
ATOM 782 N N . ARG A 1 95 ? 17.028 -39.844 -17.452 1.00 32.00 95 ARG A N 1
ATOM 783 C CA . ARG A 1 95 ? 17.709 -38.578 -17.707 1.00 32.00 95 ARG A CA 1
ATOM 784 C C . ARG A 1 95 ? 18.996 -38.918 -18.465 1.00 32.00 95 ARG A C 1
ATOM 786 O O . ARG A 1 95 ? 19.954 -39.381 -17.858 1.00 32.00 95 ARG A O 1
ATOM 793 N N . ARG A 1 96 ? 18.963 -38.829 -19.798 1.00 35.66 96 ARG A N 1
ATOM 794 C CA . ARG A 1 96 ? 20.160 -38.932 -20.634 1.00 35.66 96 ARG A CA 1
ATOM 795 C C . ARG A 1 96 ? 20.853 -37.580 -20.586 1.00 35.66 96 ARG A C 1
ATOM 797 O O . ARG A 1 96 ? 20.288 -36.571 -20.990 1.00 35.66 96 ARG A O 1
ATOM 804 N N . GLU A 1 97 ? 22.046 -37.616 -20.023 1.00 41.41 97 GLU A N 1
ATOM 805 C CA . GLU A 1 97 ? 23.074 -36.594 -20.094 1.00 41.41 97 GLU A CA 1
ATOM 806 C C . GLU A 1 97 ? 23.452 -36.340 -21.564 1.00 41.41 97 GLU A C 1
ATOM 808 O O . GLU A 1 97 ? 23.905 -37.246 -22.260 1.00 41.41 97 GLU A O 1
ATOM 813 N N . GLY A 1 98 ? 23.260 -35.108 -22.027 1.00 30.86 98 GLY A N 1
ATOM 814 C CA . GLY A 1 98 ? 24.240 -34.376 -22.835 1.00 30.86 98 GLY A CA 1
ATOM 815 C C . GLY A 1 98 ? 24.574 -33.147 -21.985 1.00 30.86 98 GLY A C 1
ATOM 816 O O . GLY A 1 98 ? 23.649 -32.487 -21.524 1.00 30.86 98 GLY A O 1
ATOM 817 N N . ARG A 1 99 ? 25.800 -32.888 -21.514 1.00 45.16 99 ARG A N 1
ATOM 818 C CA . ARG A 1 99 ? 27.074 -32.760 -22.240 1.00 45.16 99 ARG A CA 1
ATOM 819 C C . ARG A 1 99 ? 26.933 -31.922 -23.502 1.00 45.16 99 ARG A C 1
ATOM 821 O O . ARG A 1 99 ? 27.178 -32.392 -24.602 1.00 45.16 99 ARG A O 1
ATOM 828 N N . GLU A 1 100 ? 26.602 -30.659 -23.277 1.00 33.19 100 GLU A N 1
ATOM 829 C CA . GLU A 1 100 ? 26.997 -29.563 -24.150 1.00 33.19 100 GLU A CA 1
ATOM 830 C C . GLU A 1 100 ? 27.765 -28.545 -23.293 1.00 33.19 100 GLU A C 1
ATOM 832 O O . GLU A 1 100 ? 27.205 -27.906 -22.409 1.00 33.19 100 GLU A O 1
ATOM 837 N N . GLY A 1 101 ? 29.083 -28.502 -23.508 1.00 38.34 101 GLY A N 1
ATOM 838 C CA . GLY A 1 101 ? 29.945 -27.338 -23.297 1.00 38.34 101 GLY A CA 1
ATOM 839 C C . GLY A 1 101 ? 29.924 -26.645 -21.936 1.00 38.34 101 GLY A C 1
ATOM 840 O O . GLY A 1 101 ? 29.556 -25.478 -21.854 1.00 38.34 101 GLY A O 1
ATOM 841 N N . GLU A 1 102 ? 30.450 -27.300 -20.900 1.00 36.62 102 GLU A N 1
ATOM 842 C CA . GLU A 1 102 ? 31.076 -26.590 -19.781 1.00 36.62 102 GLU A CA 1
ATOM 843 C C . GLU A 1 102 ? 32.307 -25.833 -20.306 1.00 36.62 102 GLU A C 1
ATOM 845 O O . GLU A 1 102 ? 33.420 -26.353 -20.340 1.00 36.62 102 GLU A O 1
ATOM 850 N N . ILE A 1 103 ? 32.116 -24.581 -20.717 1.00 37.69 103 ILE A N 1
ATOM 851 C CA . ILE A 1 103 ? 33.178 -23.588 -20.581 1.00 37.69 103 ILE A CA 1
ATOM 852 C C . ILE A 1 103 ? 33.104 -23.176 -19.115 1.00 37.69 103 ILE A C 1
ATOM 854 O O . ILE A 1 103 ? 32.223 -22.417 -18.713 1.00 37.69 103 ILE A O 1
ATOM 858 N N . ALA A 1 104 ? 33.975 -23.771 -18.302 1.00 40.75 104 ALA A N 1
ATOM 859 C CA . ALA A 1 104 ? 34.110 -23.509 -16.878 1.00 40.75 104 ALA A CA 1
ATOM 860 C C . ALA A 1 104 ? 34.565 -22.058 -16.631 1.00 40.75 104 ALA A C 1
ATOM 862 O O . ALA A 1 104 ? 35.723 -21.783 -16.331 1.00 40.75 104 ALA A O 1
ATOM 863 N N . GLY A 1 105 ? 33.633 -21.117 -16.750 1.00 41.09 105 GLY A N 1
ATOM 864 C CA . GLY A 1 105 ? 33.674 -19.862 -16.025 1.00 41.09 105 GLY A CA 1
ATOM 865 C C . GLY A 1 105 ? 33.073 -20.119 -14.652 1.00 41.09 105 GLY A C 1
ATOM 866 O O . GLY A 1 105 ? 31.867 -20.326 -14.534 1.00 41.09 105 GLY A O 1
ATOM 867 N N . SER A 1 106 ? 33.911 -20.141 -13.615 1.00 55.06 106 SER A N 1
ATOM 868 C CA . SER A 1 106 ? 33.459 -20.015 -12.224 1.00 55.06 106 SER A CA 1
ATOM 869 C C . SER A 1 106 ? 32.381 -18.920 -12.147 1.00 55.06 106 SER A C 1
ATOM 871 O O . SER A 1 106 ? 32.581 -17.874 -12.778 1.00 55.06 106 SER A O 1
ATOM 873 N N . PRO A 1 107 ? 31.246 -19.110 -11.437 1.00 58.94 107 PRO A N 1
ATOM 874 C CA . PRO A 1 107 ? 30.292 -18.021 -11.267 1.00 58.94 107 PRO A CA 1
ATOM 875 C C . PRO A 1 107 ? 31.074 -16.817 -10.729 1.00 58.94 107 PRO A C 1
ATOM 877 O O . PRO A 1 107 ? 31.830 -16.980 -9.764 1.00 58.94 107 PRO A O 1
ATOM 880 N N . PRO A 1 108 ? 30.977 -15.628 -11.356 1.00 58.16 108 PRO A N 1
ATOM 881 C CA . PRO A 1 108 ? 31.746 -14.484 -10.895 1.00 58.16 108 PRO A CA 1
ATOM 882 C C . PRO A 1 108 ? 31.408 -14.282 -9.418 1.00 58.16 108 PRO A C 1
ATOM 884 O O . PRO A 1 108 ? 30.231 -14.301 -9.060 1.00 58.16 108 PRO A O 1
ATOM 887 N N . ALA A 1 109 ? 32.408 -14.108 -8.548 1.00 56.94 109 ALA A N 1
ATOM 888 C CA . ALA A 1 109 ? 32.207 -13.959 -7.100 1.00 56.94 109 ALA A CA 1
ATOM 889 C C . ALA A 1 109 ? 31.127 -12.906 -6.741 1.00 56.94 109 ALA A C 1
ATOM 891 O O . ALA A 1 109 ? 30.468 -13.002 -5.705 1.00 56.94 109 ALA A O 1
ATOM 892 N N . ALA A 1 110 ? 30.885 -11.948 -7.644 1.00 53.34 110 ALA A N 1
ATOM 893 C CA . ALA A 1 110 ? 29.789 -10.984 -7.606 1.00 53.34 110 ALA A CA 1
ATOM 894 C C . ALA A 1 110 ? 28.372 -11.608 -7.548 1.00 53.34 110 ALA A C 1
ATOM 896 O O . ALA A 1 110 ? 27.518 -11.101 -6.820 1.00 53.34 110 ALA A O 1
ATOM 897 N N . ALA A 1 111 ? 28.102 -12.714 -8.250 1.00 61.12 111 ALA A N 1
ATOM 898 C CA . ALA A 1 111 ? 26.798 -13.386 -8.241 1.00 61.12 111 ALA A CA 1
ATOM 899 C C . ALA A 1 111 ? 26.510 -14.071 -6.890 1.00 61.12 111 ALA A C 1
ATOM 901 O O . ALA A 1 111 ? 25.400 -13.978 -6.361 1.00 61.12 111 ALA A O 1
ATOM 902 N N . THR A 1 112 ? 27.524 -14.693 -6.279 1.00 64.75 112 THR A N 1
ATOM 903 C CA . THR A 1 112 ? 27.424 -15.332 -4.956 1.00 64.75 112 THR A CA 1
ATOM 904 C C . THR A 1 112 ? 27.210 -14.295 -3.850 1.00 64.75 112 THR A C 1
ATOM 906 O O . THR A 1 112 ? 26.365 -14.484 -2.972 1.00 64.75 112 THR A O 1
ATOM 909 N N . MET A 1 113 ? 27.907 -13.155 -3.937 1.00 61.72 113 MET A N 1
ATOM 910 C CA . MET A 1 113 ? 27.734 -12.015 -3.027 1.00 61.72 113 MET A CA 1
ATOM 911 C C . MET A 1 113 ? 26.336 -11.386 -3.154 1.00 61.72 113 MET A C 1
ATOM 913 O O . MET A 1 113 ? 25.697 -11.101 -2.141 1.00 61.72 113 MET A O 1
ATOM 917 N N . SER A 1 114 ? 25.816 -11.246 -4.380 1.00 66.44 114 SER A N 1
ATOM 918 C CA . SER A 1 114 ? 24.453 -10.755 -4.639 1.00 66.44 114 SER A CA 1
ATOM 919 C C . SER A 1 114 ? 23.378 -11.687 -4.056 1.00 66.44 114 SER A C 1
ATOM 921 O O . SER A 1 114 ? 22.439 -11.233 -3.399 1.00 66.44 114 SER A O 1
ATOM 923 N N . SER A 1 115 ? 23.555 -13.008 -4.181 1.00 74.38 115 SER A N 1
ATOM 924 C CA . SER A 1 115 ? 22.657 -14.003 -3.576 1.00 74.38 115 SER A CA 1
ATOM 925 C C . SER A 1 115 ? 22.663 -13.956 -2.042 1.00 74.38 115 SER A C 1
ATOM 927 O O . SER A 1 115 ? 21.605 -14.073 -1.419 1.00 74.38 115 SER A O 1
ATOM 929 N N . MET A 1 116 ? 23.830 -13.782 -1.412 1.00 74.00 116 MET A N 1
ATOM 930 C CA . MET A 1 116 ? 23.935 -13.658 0.049 1.00 74.00 116 MET A CA 1
ATOM 931 C C . MET A 1 116 ? 23.312 -12.354 0.563 1.00 74.00 116 MET A C 1
ATOM 933 O O . MET A 1 116 ? 22.572 -12.374 1.550 1.00 74.00 116 MET A O 1
ATOM 937 N N . LEU A 1 117 ? 23.535 -11.235 -0.132 1.00 76.50 117 LEU A N 1
ATOM 938 C CA . LEU A 1 117 ? 22.945 -9.942 0.218 1.00 76.50 117 LEU A CA 1
ATOM 939 C C . LEU A 1 117 ? 21.419 -9.941 0.032 1.00 76.50 117 LEU A C 1
ATOM 941 O O . LEU A 1 117 ? 20.691 -9.419 0.878 1.00 76.50 117 LEU A O 1
ATOM 945 N N . SER A 1 118 ? 20.922 -10.594 -1.022 1.00 80.69 118 SER A N 1
ATOM 946 C CA . SER A 1 118 ? 19.489 -10.804 -1.250 1.00 80.69 118 SER A CA 1
ATOM 947 C C . SER A 1 118 ? 18.857 -11.652 -0.141 1.00 80.69 118 SER A C 1
ATOM 949 O O . SER A 1 118 ? 17.834 -11.267 0.421 1.00 80.69 118 SER A O 1
ATOM 951 N N . ALA A 1 119 ? 19.497 -12.752 0.273 1.00 79.88 119 ALA A N 1
ATOM 952 C CA . ALA A 1 119 ? 19.013 -13.586 1.376 1.00 79.88 119 ALA A CA 1
ATOM 953 C C . ALA A 1 119 ? 18.973 -12.836 2.722 1.00 79.88 119 ALA A C 1
ATOM 955 O O . ALA A 1 119 ? 18.029 -13.011 3.501 1.00 79.88 119 ALA A O 1
ATOM 956 N N . PHE A 1 120 ? 19.968 -11.981 2.978 1.00 81.44 120 PHE A N 1
ATOM 957 C CA . PHE A 1 120 ? 20.020 -11.111 4.153 1.00 81.44 120 PHE A CA 1
ATOM 958 C C . PHE A 1 120 ? 18.918 -10.044 4.111 1.00 81.44 120 PHE A C 1
ATOM 960 O O . PHE A 1 120 ? 18.131 -9.952 5.049 1.00 81.44 120 PHE A O 1
ATOM 967 N N . SER A 1 121 ? 18.765 -9.317 3.000 1.00 84.56 121 SER A N 1
ATOM 968 C CA . SER A 1 121 ? 17.679 -8.342 2.793 1.00 84.56 121 SER A CA 1
ATOM 969 C C . SER A 1 121 ? 16.296 -8.979 2.972 1.00 84.56 121 SER A C 1
ATOM 971 O O . SER A 1 121 ? 15.446 -8.497 3.728 1.00 84.56 121 SER A O 1
ATOM 973 N N . GLN A 1 122 ? 16.106 -10.155 2.376 1.00 83.38 122 GLN A N 1
ATOM 974 C CA . GLN A 1 122 ? 14.876 -10.923 2.471 1.00 83.38 122 GLN A CA 1
ATOM 975 C C . GLN A 1 122 ? 14.600 -11.353 3.919 1.00 83.38 122 GLN A C 1
ATOM 977 O O . GLN A 1 122 ? 13.446 -11.423 4.338 1.00 83.38 122 GLN A O 1
ATOM 982 N N . TRP A 1 123 ? 15.621 -11.591 4.744 1.00 83.00 123 TRP A N 1
ATOM 983 C CA . TRP A 1 123 ? 15.431 -11.836 6.175 1.00 83.00 123 TRP A CA 1
ATOM 984 C C . TRP A 1 123 ? 14.881 -10.607 6.926 1.00 83.00 123 TRP A C 1
ATOM 986 O O . TRP A 1 123 ? 13.992 -10.783 7.764 1.00 83.00 123 TRP A O 1
ATOM 996 N N . PHE A 1 124 ? 15.301 -9.381 6.581 1.00 84.69 124 PHE A N 1
ATOM 997 C CA . PHE A 1 124 ? 14.779 -8.149 7.199 1.00 84.69 124 PHE A CA 1
ATOM 998 C C . PHE A 1 124 ? 13.344 -7.828 6.802 1.00 84.69 124 PHE A C 1
ATOM 1000 O O . PHE A 1 124 ? 12.548 -7.436 7.658 1.00 84.69 124 PHE A O 1
ATOM 1007 N N . VAL A 1 125 ? 13.010 -7.969 5.520 1.00 86.44 125 VAL A N 1
ATOM 1008 C CA . VAL A 1 125 ? 11.715 -7.519 4.985 1.00 86.44 125 VAL A CA 1
ATOM 1009 C C . VAL A 1 125 ? 10.601 -8.525 5.284 1.00 86.44 125 VAL A C 1
ATOM 1011 O O . VAL A 1 125 ? 9.434 -8.155 5.423 1.00 86.44 125 VAL A O 1
ATOM 1014 N N . ASN A 1 126 ? 10.938 -9.805 5.453 1.00 87.69 126 ASN A N 1
ATOM 1015 C CA . ASN A 1 126 ? 9.934 -10.843 5.637 1.00 87.69 126 ASN A CA 1
ATOM 1016 C C . ASN A 1 126 ? 9.198 -10.745 6.987 1.00 87.69 126 ASN A C 1
ATOM 1018 O O . ASN A 1 126 ? 9.799 -11.009 8.034 1.00 87.69 126 ASN A O 1
ATOM 1022 N N . PRO A 1 127 ? 7.861 -10.564 6.999 1.00 87.19 127 PRO A N 1
ATOM 1023 C CA . PRO A 1 127 ? 7.069 -10.499 8.234 1.00 87.19 127 PRO A CA 1
ATOM 1024 C C . PRO A 1 127 ? 6.985 -11.844 8.973 1.00 87.19 127 PRO A C 1
ATOM 1026 O O . PRO A 1 127 ? 6.548 -11.904 10.121 1.00 87.19 127 PRO A O 1
ATOM 1029 N N . ARG A 1 128 ? 7.385 -12.944 8.320 1.00 86.94 128 ARG A N 1
ATOM 1030 C CA . ARG A 1 128 ? 7.491 -14.275 8.936 1.00 86.94 128 ARG A CA 1
ATOM 1031 C C . ARG A 1 128 ? 8.753 -14.448 9.779 1.00 86.94 128 ARG A C 1
ATOM 1033 O O . ARG A 1 128 ? 8.714 -15.204 10.742 1.00 86.94 128 ARG A O 1
ATOM 1040 N N . ARG A 1 129 ? 9.855 -13.790 9.404 1.00 87.25 129 ARG A N 1
ATOM 1041 C CA . ARG A 1 129 ? 11.160 -13.936 10.067 1.00 87.25 129 ARG A CA 1
ATOM 1042 C C . ARG A 1 129 ? 11.461 -12.765 11.002 1.00 87.25 129 ARG A C 1
ATOM 1044 O O . ARG A 1 129 ? 11.983 -12.993 12.086 1.00 87.25 129 ARG A O 1
ATOM 1051 N N . ASN A 1 130 ? 11.065 -11.546 10.630 1.00 92.50 130 ASN A N 1
ATOM 1052 C CA . ASN A 1 130 ? 11.305 -10.343 11.420 1.00 92.50 130 ASN A CA 1
ATOM 1053 C C . ASN A 1 130 ? 10.045 -9.905 12.208 1.00 92.50 130 ASN A C 1
ATOM 1055 O O . ASN A 1 130 ? 9.011 -9.594 11.601 1.00 92.50 130 ASN A O 1
ATOM 1059 N N . PRO A 1 131 ? 10.103 -9.816 13.554 1.00 90.56 131 PRO A N 1
ATOM 1060 C CA . PRO A 1 131 ? 8.978 -9.353 14.365 1.00 90.56 131 PRO A CA 1
ATOM 1061 C C . PRO A 1 131 ? 8.617 -7.881 14.120 1.00 90.56 131 PRO A C 1
ATOM 1063 O O . PRO A 1 131 ? 7.439 -7.538 14.219 1.00 90.56 131 PRO A O 1
ATOM 1066 N N . LEU A 1 132 ? 9.579 -7.024 13.762 1.00 91.50 132 LEU A N 1
ATOM 1067 C CA . LEU A 1 132 ? 9.327 -5.606 13.475 1.00 91.50 132 LEU A CA 1
ATOM 1068 C C . LEU A 1 132 ? 8.528 -5.438 12.180 1.00 91.50 132 LEU A C 1
ATOM 1070 O O . LEU A 1 132 ? 7.522 -4.729 12.162 1.00 91.50 132 LEU A O 1
ATOM 1074 N N . ALA A 1 133 ? 8.903 -6.171 11.127 1.00 92.25 133 ALA A N 1
ATOM 1075 C CA . ALA A 1 133 ? 8.151 -6.204 9.873 1.00 92.25 133 ALA A CA 1
ATOM 1076 C C . ALA A 1 133 ? 6.712 -6.707 10.090 1.00 92.25 133 ALA A C 1
ATOM 1078 O O . ALA A 1 133 ? 5.763 -6.183 9.505 1.00 92.25 133 ALA A O 1
ATOM 1079 N N . ARG A 1 134 ? 6.517 -7.674 10.998 1.00 93.12 134 ARG A N 1
ATOM 1080 C CA . ARG A 1 134 ? 5.181 -8.151 11.380 1.00 93.12 134 ARG A CA 1
ATOM 1081 C C . ARG A 1 134 ? 4.347 -7.073 12.071 1.00 93.12 134 ARG A C 1
ATOM 1083 O O . ARG A 1 134 ? 3.175 -6.924 11.734 1.00 93.12 134 ARG A O 1
ATOM 1090 N N . LEU A 1 135 ? 4.929 -6.335 13.018 1.00 94.50 135 LEU A N 1
ATOM 1091 C CA . LEU A 1 135 ? 4.243 -5.228 13.695 1.00 94.50 135 LEU A CA 1
ATOM 1092 C C . LEU A 1 135 ? 3.861 -4.129 12.701 1.00 94.50 135 LEU A C 1
ATOM 1094 O O . LEU A 1 135 ? 2.730 -3.650 12.724 1.00 94.50 135 LEU A O 1
ATOM 1098 N N . HIS A 1 136 ? 4.767 -3.792 11.784 1.00 93.50 136 HIS A N 1
ATOM 1099 C CA . HIS A 1 136 ? 4.514 -2.830 10.718 1.00 93.50 136 HIS A CA 1
ATOM 1100 C C . HIS A 1 136 ? 3.355 -3.270 9.810 1.00 93.50 136 HIS A C 1
ATOM 1102 O O . HIS A 1 136 ? 2.394 -2.524 9.613 1.00 93.50 136 HIS A O 1
ATOM 1108 N N . MET A 1 137 ? 3.377 -4.519 9.336 1.00 94.38 137 MET A N 1
ATOM 1109 C CA . MET A 1 137 ? 2.301 -5.086 8.521 1.00 94.38 137 MET A CA 1
ATOM 1110 C C . MET A 1 137 ? 0.956 -5.089 9.267 1.00 94.38 137 MET A C 1
ATOM 1112 O O . MET A 1 137 ? -0.075 -4.752 8.686 1.00 94.38 137 MET A O 1
ATOM 1116 N N . GLN A 1 138 ? 0.945 -5.424 10.562 1.00 94.62 138 GLN A N 1
ATOM 1117 C CA . GLN A 1 138 ? -0.265 -5.380 11.393 1.00 94.62 138 GLN A CA 1
ATOM 1118 C C . GLN A 1 138 ? -0.784 -3.950 11.581 1.00 94.62 138 GLN A C 1
ATOM 1120 O O . GLN A 1 138 ? -1.991 -3.717 11.474 1.00 94.62 138 GLN A O 1
ATOM 1125 N N . ALA A 1 139 ? 0.109 -2.983 11.804 1.00 96.31 139 ALA A N 1
ATOM 1126 C CA . ALA A 1 139 ? -0.246 -1.575 11.913 1.00 96.31 139 ALA A CA 1
ATOM 1127 C C . ALA A 1 139 ? -0.886 -1.066 10.613 1.00 96.31 139 ALA A C 1
ATOM 1129 O O . ALA A 1 139 ? -1.985 -0.511 10.663 1.00 96.31 139 ALA A O 1
ATOM 1130 N N . ILE A 1 140 ? -0.278 -1.340 9.452 1.00 95.94 140 ILE A N 1
ATOM 1131 C CA . ILE A 1 140 ? -0.843 -0.991 8.138 1.00 95.94 140 ILE A CA 1
ATOM 1132 C C . ILE A 1 140 ? -2.196 -1.671 7.936 1.00 95.94 140 ILE A C 1
ATOM 1134 O O . ILE A 1 140 ? -3.180 -1.005 7.618 1.00 95.94 140 ILE A O 1
ATOM 1138 N N . SER A 1 141 ? -2.277 -2.981 8.187 1.00 95.12 141 SER A N 1
ATOM 1139 C CA . SER A 1 141 ? -3.520 -3.737 8.033 1.00 95.12 141 SER A CA 1
ATOM 1140 C C . SER A 1 141 ? -4.646 -3.148 8.874 1.00 95.12 141 SER A C 1
ATOM 1142 O O . SER A 1 141 ? -5.765 -3.029 8.386 1.00 95.12 141 SER A O 1
ATOM 1144 N N . SER A 1 142 ? -4.382 -2.795 10.133 1.00 95.62 142 SER A N 1
ATOM 1145 C CA . SER A 1 142 ? -5.405 -2.225 11.012 1.00 95.62 142 SER A CA 1
ATOM 1146 C C . SER A 1 142 ? -5.885 -0.857 10.520 1.00 95.62 142 SER A C 1
ATOM 1148 O O . SER A 1 142 ? -7.085 -0.601 10.515 1.00 95.62 142 SER A O 1
ATOM 1150 N N . ARG A 1 143 ? -4.974 -0.000 10.041 1.00 95.94 143 ARG A N 1
ATOM 1151 C CA . ARG A 1 143 ? -5.303 1.332 9.512 1.00 95.94 143 ARG A CA 1
ATOM 1152 C C . ARG A 1 143 ? -6.125 1.249 8.230 1.00 95.94 143 ARG A C 1
ATOM 1154 O O . ARG A 1 143 ? -7.137 1.928 8.118 1.00 95.94 143 ARG A O 1
ATOM 1161 N N . LEU A 1 144 ? -5.736 0.376 7.304 1.00 96.62 144 LEU A N 1
ATOM 1162 C CA . LEU A 1 144 ? -6.456 0.178 6.047 1.00 96.62 144 LEU A CA 1
ATOM 1163 C C . LEU A 1 144 ? -7.865 -0.376 6.269 1.00 96.62 144 LEU A C 1
ATOM 1165 O O . LEU A 1 144 ? -8.819 0.101 5.658 1.00 96.62 144 LEU A O 1
ATOM 1169 N N . ARG A 1 145 ? -8.020 -1.340 7.187 1.00 96.50 145 ARG A N 1
ATOM 1170 C CA . ARG A 1 145 ? -9.332 -1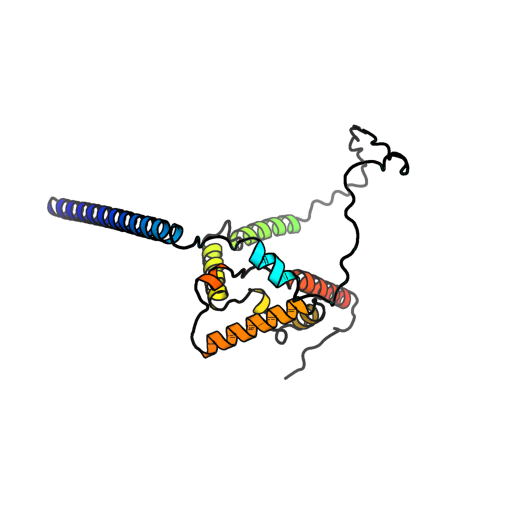.923 7.504 1.00 96.50 145 ARG A CA 1
ATOM 1171 C C . ARG A 1 145 ? -10.305 -0.897 8.076 1.00 96.50 145 ARG A C 1
ATOM 1173 O O . ARG A 1 145 ? -11.462 -0.919 7.677 1.00 96.50 145 ARG A O 1
ATOM 1180 N N . LYS A 1 146 ? -9.839 0.028 8.926 1.00 96.25 146 LYS A N 1
ATOM 1181 C CA . LYS A 1 146 ? -10.671 1.103 9.503 1.00 96.25 146 LYS A CA 1
ATOM 1182 C C . LYS A 1 146 ? -11.362 1.972 8.448 1.00 96.25 146 LYS A C 1
ATOM 1184 O O . LYS A 1 146 ? -12.503 2.368 8.659 1.00 96.25 146 LYS A O 1
ATOM 1189 N N . TYR A 1 147 ? -10.684 2.240 7.332 1.00 96.00 147 TYR A N 1
ATOM 1190 C CA . TYR A 1 147 ? -11.221 3.027 6.214 1.00 96.00 147 TYR A CA 1
ATOM 1191 C C . TYR A 1 147 ? -11.783 2.165 5.071 1.00 96.00 147 TYR A C 1
ATOM 1193 O O . TYR A 1 147 ? -12.412 2.678 4.149 1.00 96.00 147 TYR A O 1
ATOM 1201 N N . GLY A 1 148 ? -11.586 0.845 5.119 1.00 96.06 148 GLY A N 1
ATOM 1202 C CA . GLY A 1 148 ? -12.040 -0.075 4.078 1.00 96.06 148 GLY A CA 1
ATOM 1203 C C . GLY A 1 148 ? -11.283 0.065 2.757 1.00 96.06 148 GLY A C 1
ATOM 1204 O O . GLY A 1 148 ? -11.893 -0.076 1.694 1.00 96.06 148 GLY A O 1
ATOM 1205 N N . LEU A 1 149 ? -9.983 0.358 2.832 1.00 96.56 149 LEU A N 1
ATOM 1206 C CA . LEU A 1 149 ? -9.083 0.487 1.685 1.00 96.56 149 LEU A CA 1
ATOM 1207 C C . LEU A 1 149 ? -8.219 -0.764 1.500 1.00 96.56 149 LEU A C 1
ATOM 1209 O O . LEU A 1 149 ? -7.928 -1.495 2.454 1.00 96.56 149 LEU A O 1
ATOM 1213 N N . ARG A 1 150 ? -7.778 -0.990 0.262 1.00 96.31 150 ARG A N 1
ATOM 1214 C CA . ARG A 1 150 ? -6.687 -1.918 -0.056 1.00 96.31 150 ARG A CA 1
ATOM 1215 C C . ARG A 1 150 ? -5.370 -1.164 -0.184 1.00 96.31 150 ARG A C 1
ATOM 1217 O O . ARG A 1 150 ? -5.363 0.041 -0.404 1.00 96.31 150 ARG A O 1
ATOM 1224 N N . TYR A 1 151 ? -4.261 -1.884 -0.051 1.00 96.38 151 TYR A N 1
ATOM 1225 C CA . TYR A 1 151 ? -2.928 -1.300 -0.173 1.00 96.38 151 TYR A CA 1
ATOM 1226 C C . TYR A 1 151 ? -2.710 -0.678 -1.561 1.00 96.38 151 TYR A C 1
ATOM 1228 O O . TYR A 1 151 ? -2.302 0.473 -1.656 1.00 96.38 151 TYR A O 1
ATOM 1236 N N . ASP A 1 152 ? -3.124 -1.381 -2.617 1.00 95.31 152 ASP A N 1
ATOM 1237 C CA . ASP A 1 152 ? -3.026 -0.914 -4.005 1.00 95.31 152 ASP A CA 1
ATOM 1238 C C . ASP A 1 152 ? -3.847 0.356 -4.294 1.00 95.31 152 ASP A C 1
ATOM 1240 O O . ASP A 1 152 ? -3.570 1.073 -5.255 1.00 95.31 152 ASP A O 1
ATOM 1244 N N . ASP A 1 153 ? -4.863 0.656 -3.474 1.00 95.44 153 ASP A N 1
ATOM 1245 C CA . ASP A 1 153 ? -5.686 1.860 -3.639 1.00 95.44 153 ASP A CA 1
ATOM 1246 C C . ASP A 1 153 ? -4.913 3.139 -3.259 1.00 95.44 153 ASP A C 1
ATOM 1248 O O . ASP A 1 153 ? -5.322 4.227 -3.655 1.00 95.44 153 ASP A O 1
ATOM 1252 N N . LEU A 1 154 ? -3.803 3.021 -2.515 1.00 93.94 154 LEU A N 1
ATOM 1253 C CA . LEU A 1 154 ? -2.973 4.156 -2.089 1.00 93.94 154 LEU A CA 1
ATOM 1254 C C . LEU A 1 154 ? -2.089 4.724 -3.206 1.00 93.94 154 LEU A C 1
ATOM 1256 O O . LEU A 1 154 ? -1.567 5.827 -3.068 1.00 93.94 154 LEU A O 1
ATOM 1260 N N . TYR A 1 155 ? -1.898 3.976 -4.290 1.00 94.38 155 TYR A N 1
ATOM 1261 C CA . TYR A 1 155 ? -1.087 4.406 -5.421 1.00 94.38 155 TYR A CA 1
ATOM 1262 C C . TYR A 1 155 ? -1.795 5.503 -6.219 1.00 94.38 155 TYR A C 1
ATOM 1264 O O . TYR A 1 155 ? -2.845 5.244 -6.801 1.00 94.38 155 TYR A O 1
ATOM 1272 N N . ASP A 1 156 ? -1.239 6.714 -6.263 1.00 92.25 156 ASP A N 1
ATOM 1273 C CA . ASP A 1 156 ? -1.838 7.841 -6.988 1.00 92.25 156 ASP A CA 1
ATOM 1274 C C . ASP A 1 156 ? -1.469 7.800 -8.488 1.00 92.25 156 ASP A C 1
ATOM 1276 O O . ASP A 1 156 ? -0.278 7.837 -8.816 1.00 92.25 156 ASP A O 1
ATOM 1280 N N . PRO A 1 157 ? -2.453 7.775 -9.412 1.00 93.12 157 PRO A N 1
ATOM 1281 C CA . PRO A 1 157 ? -2.203 7.827 -10.855 1.00 93.12 157 PRO A CA 1
ATOM 1282 C C . PRO A 1 157 ? -1.461 9.085 -11.324 1.00 93.12 157 PRO A C 1
ATOM 1284 O O . PRO A 1 157 ? -0.862 9.081 -12.395 1.00 93.12 157 PRO A O 1
ATOM 1287 N N . LYS A 1 158 ? -1.521 10.187 -10.567 1.00 89.94 158 LYS A N 1
ATOM 1288 C CA . LYS A 1 158 ? -0.794 11.419 -10.911 1.00 89.94 158 LYS A CA 1
ATOM 1289 C C . LYS A 1 158 ? 0.673 11.360 -10.512 1.00 89.94 158 LYS A C 1
ATOM 1291 O O . LYS A 1 158 ? 1.490 12.027 -11.143 1.00 89.94 158 LYS A O 1
ATOM 1296 N N . HIS A 1 159 ? 0.995 10.597 -9.466 1.00 87.75 159 HIS A N 1
ATOM 1297 C CA . HIS A 1 159 ? 2.366 10.484 -8.996 1.00 87.75 159 HIS A CA 1
ATOM 1298 C C . HIS A 1 159 ? 3.187 9.723 -10.025 1.00 87.75 159 HIS A C 1
ATOM 1300 O O . HIS A 1 159 ? 4.137 10.292 -10.544 1.00 87.75 159 HIS A O 1
ATOM 1306 N N . ASP A 1 160 ? 2.782 8.507 -10.403 1.00 88.44 160 ASP A N 1
ATOM 1307 C CA . ASP A 1 160 ? 3.511 7.664 -11.357 1.00 88.44 160 ASP A CA 1
ATOM 1308 C C . ASP A 1 160 ? 2.688 7.363 -12.607 1.00 88.44 160 ASP A C 1
ATOM 1310 O O . ASP A 1 160 ? 1.571 6.853 -12.534 1.00 88.44 160 ASP A O 1
ATOM 1314 N N . LEU A 1 161 ? 3.277 7.634 -13.772 1.00 90.94 161 LEU A N 1
ATOM 1315 C CA . LEU A 1 161 ? 2.602 7.437 -15.054 1.00 90.94 161 LEU A CA 1
ATOM 1316 C C . LEU A 1 161 ? 2.333 5.950 -15.349 1.00 90.94 161 LEU A C 1
ATOM 1318 O O . LEU A 1 161 ? 1.283 5.626 -15.898 1.00 90.94 161 LEU A O 1
ATOM 1322 N N . ASP A 1 162 ? 3.193 5.048 -14.862 1.00 92.62 162 ASP A N 1
ATOM 1323 C CA . ASP A 1 162 ? 2.985 3.593 -14.943 1.00 92.62 162 ASP A CA 1
ATOM 1324 C C . ASP A 1 162 ? 1.692 3.148 -14.261 1.00 92.62 162 ASP A C 1
ATOM 1326 O O . ASP A 1 162 ? 1.029 2.216 -14.705 1.00 92.62 162 ASP A O 1
ATOM 1330 N N . ILE A 1 163 ? 1.341 3.800 -13.149 1.00 94.00 163 ILE A N 1
ATOM 1331 C CA . ILE A 1 163 ? 0.145 3.471 -12.369 1.00 94.00 163 ILE A CA 1
ATOM 1332 C C . ILE A 1 163 ? -1.093 3.890 -13.150 1.00 94.00 163 ILE A C 1
ATOM 1334 O O . ILE A 1 163 ? -2.077 3.150 -13.185 1.00 94.00 163 ILE A O 1
ATOM 1338 N N . LYS A 1 164 ? -1.040 5.061 -13.794 1.00 94.25 164 LYS A N 1
ATOM 1339 C CA . LYS A 1 164 ? -2.110 5.541 -14.666 1.00 94.25 164 LYS A CA 1
ATOM 1340 C C . LYS A 1 164 ? -2.346 4.571 -15.823 1.00 94.25 164 LYS A C 1
ATOM 1342 O O . LYS A 1 164 ? -3.474 4.122 -15.998 1.00 94.25 164 LYS A O 1
ATOM 1347 N N . GLU A 1 165 ? -1.295 4.200 -16.548 1.00 93.50 165 GLU A N 1
ATOM 1348 C CA . GLU A 1 165 ? -1.412 3.274 -17.676 1.00 93.50 165 GLU A CA 1
ATOM 1349 C C . GLU A 1 165 ? -1.882 1.882 -17.231 1.00 93.50 165 GLU A C 1
ATOM 1351 O O . GLU A 1 165 ? -2.778 1.301 -17.843 1.00 93.50 165 GLU A O 1
ATOM 1356 N N . ALA A 1 166 ? -1.345 1.361 -16.124 1.00 95.69 166 ALA A N 1
ATOM 1357 C CA . ALA A 1 166 ? -1.789 0.085 -15.578 1.00 95.69 166 ALA A CA 1
ATOM 1358 C C . ALA A 1 166 ? -3.291 0.110 -15.248 1.00 95.69 166 ALA A C 1
ATOM 1360 O O . ALA A 1 166 ? -4.007 -0.821 -15.604 1.00 95.69 166 ALA A O 1
ATOM 1361 N N . LEU A 1 167 ? -3.798 1.178 -14.623 1.00 95.06 167 LEU A N 1
ATOM 1362 C CA . LEU A 1 167 ? -5.223 1.306 -14.300 1.00 95.06 167 LEU A CA 1
ATOM 1363 C C . LEU A 1 167 ? -6.119 1.448 -15.535 1.00 95.06 167 LEU A C 1
ATOM 1365 O O . LEU A 1 167 ? -7.239 0.946 -15.504 1.00 95.06 167 LEU A O 1
ATOM 1369 N N . GLU A 1 168 ? -5.647 2.099 -16.599 1.00 94.31 168 GLU A N 1
ATOM 1370 C CA . GLU A 1 168 ? -6.381 2.219 -17.868 1.00 94.31 168 GLU A CA 1
ATOM 1371 C C . GLU A 1 168 ? -6.523 0.869 -18.591 1.00 94.31 168 GLU A C 1
ATOM 1373 O O . GLU A 1 168 ? -7.525 0.634 -19.262 1.00 94.31 168 GLU A O 1
ATOM 1378 N N . ARG A 1 169 ? -5.558 -0.044 -18.414 1.00 95.31 169 ARG A N 1
ATOM 1379 C CA . ARG A 1 169 ? -5.587 -1.402 -18.988 1.00 95.31 169 ARG A CA 1
ATOM 1380 C C . ARG A 1 169 ? -6.447 -2.390 -18.190 1.00 95.31 169 ARG A C 1
ATOM 1382 O O . ARG A 1 169 ? -6.825 -3.435 -18.720 1.00 95.31 169 ARG A O 1
ATOM 1389 N N . LEU A 1 170 ? -6.722 -2.112 -16.914 1.00 95.31 170 LEU A N 1
ATOM 1390 C CA . LEU A 1 170 ? -7.492 -3.016 -16.056 1.00 95.31 170 LEU A CA 1
ATOM 1391 C C . LEU A 1 170 ? -8.970 -3.105 -16.482 1.00 95.31 170 LEU A C 1
ATOM 1393 O O . LEU A 1 170 ? -9.532 -2.142 -17.005 1.00 95.31 170 LEU A O 1
ATOM 1397 N N . PRO A 1 171 ? -9.651 -4.229 -16.180 1.00 96.81 171 PRO A N 1
ATOM 1398 C CA . PRO A 1 171 ? -11.087 -4.338 -16.391 1.00 96.81 171 PRO A CA 1
ATOM 1399 C C . PRO A 1 171 ? -11.834 -3.296 -15.553 1.00 96.81 171 PRO A C 1
ATOM 1401 O O . PRO A 1 171 ? -11.501 -3.028 -14.387 1.00 96.81 171 PRO A O 1
ATOM 1404 N N . ARG A 1 172 ? -12.874 -2.718 -16.154 1.00 95.31 172 ARG A N 1
ATOM 1405 C CA . ARG A 1 172 ? -13.588 -1.565 -15.603 1.00 95.31 172 ARG A CA 1
ATOM 1406 C C . ARG A 1 172 ? -14.217 -1.856 -14.242 1.00 95.31 172 ARG A C 1
ATOM 1408 O O . ARG A 1 172 ? -14.212 -0.988 -13.377 1.00 95.31 172 ARG A O 1
ATOM 1415 N N . GLU A 1 173 ? -14.671 -3.081 -13.993 1.00 96.56 173 GLU A N 1
ATOM 1416 C CA . GLU A 1 173 ? -15.298 -3.483 -12.729 1.00 96.56 173 GLU A CA 1
ATOM 1417 C C . GLU A 1 173 ? -14.333 -3.349 -11.542 1.00 96.56 173 GLU A C 1
ATOM 1419 O O . GLU A 1 173 ? -14.722 -2.943 -10.443 1.00 96.56 173 GLU A O 1
ATOM 1424 N N . VAL A 1 174 ? -13.052 -3.667 -11.753 1.00 96.06 174 VAL A N 1
ATOM 1425 C CA . VAL A 1 174 ? -12.023 -3.564 -10.709 1.00 96.06 174 VAL A CA 1
ATOM 1426 C C . VAL A 1 174 ? -11.723 -2.099 -10.407 1.00 96.06 174 VAL A C 1
ATOM 1428 O O . VAL A 1 174 ? -11.600 -1.716 -9.236 1.00 96.06 174 VAL A O 1
ATOM 1431 N N . VAL A 1 175 ? -11.659 -1.277 -11.454 1.00 96.38 175 VAL A N 1
ATOM 1432 C CA . VAL A 1 175 ? -11.442 0.169 -11.369 1.00 96.38 175 VAL A CA 1
ATOM 1433 C C . VAL A 1 175 ? -12.626 0.855 -10.681 1.00 96.38 175 VAL A C 1
ATOM 1435 O O . VAL A 1 175 ? -12.434 1.650 -9.761 1.00 96.38 175 VAL A O 1
ATOM 1438 N N . ASP A 1 176 ? -13.859 0.504 -11.025 1.00 97.00 176 ASP A N 1
ATOM 1439 C CA . ASP A 1 176 ? -15.058 1.050 -10.387 1.00 97.00 176 ASP A CA 1
ATOM 1440 C C . ASP A 1 176 ? -15.129 0.658 -8.904 1.00 97.00 176 ASP A C 1
ATOM 1442 O O . ASP A 1 176 ? -15.366 1.509 -8.040 1.00 97.00 176 ASP A O 1
ATOM 1446 N N . ALA A 1 177 ? -14.809 -0.597 -8.567 1.00 96.75 177 ALA A N 1
ATOM 1447 C CA . ALA A 1 177 ? -14.720 -1.041 -7.177 1.00 96.75 177 ALA A CA 1
ATOM 1448 C C . ALA A 1 177 ? -13.629 -0.290 -6.387 1.00 96.75 177 ALA A C 1
ATOM 1450 O O . ALA A 1 177 ? -13.808 -0.014 -5.197 1.00 96.75 177 ALA A O 1
ATOM 1451 N N . ARG A 1 178 ? -12.494 0.050 -7.018 1.00 96.44 178 ARG A N 1
ATOM 1452 C CA . ARG A 1 178 ? -11.453 0.918 -6.433 1.00 96.44 178 ARG A CA 1
ATOM 1453 C C . ARG A 1 178 ? -12.005 2.313 -6.147 1.00 96.44 178 ARG A C 1
ATOM 1455 O O . ARG A 1 178 ? -11.885 2.790 -5.019 1.00 96.44 178 ARG A O 1
ATOM 1462 N N . HIS A 1 179 ? -12.659 2.943 -7.120 1.00 96.56 179 HIS A N 1
ATOM 1463 C CA . HIS A 1 179 ? -13.243 4.274 -6.949 1.00 96.56 179 HIS A CA 1
ATOM 1464 C C . HIS A 1 179 ? -14.306 4.312 -5.847 1.00 96.56 179 HIS A C 1
ATOM 1466 O O . HIS A 1 179 ? -14.344 5.262 -5.067 1.00 96.56 179 HIS A O 1
ATOM 1472 N N . GLN A 1 180 ? -15.136 3.275 -5.725 1.00 96.94 180 GLN A N 1
ATOM 1473 C CA . GLN A 1 180 ? -16.109 3.158 -4.636 1.00 96.94 180 GLN A CA 1
ATOM 1474 C C . GLN A 1 180 ? -15.428 3.120 -3.260 1.00 96.94 180 GLN A C 1
ATOM 1476 O O . GLN A 1 180 ? -15.853 3.827 -2.344 1.00 96.94 180 GLN A O 1
ATOM 1481 N N . ARG A 1 181 ? -14.343 2.342 -3.110 1.00 96.88 181 ARG A N 1
ATOM 1482 C CA . ARG A 1 181 ? -13.575 2.284 -1.854 1.00 96.88 181 ARG A CA 1
ATOM 1483 C C . ARG A 1 181 ? -12.957 3.633 -1.504 1.00 96.88 181 ARG A C 1
ATOM 1485 O O . ARG A 1 181 ? -13.083 4.060 -0.359 1.00 96.88 181 ARG A O 1
ATOM 1492 N N . LEU A 1 182 ? -12.354 4.316 -2.477 1.00 96.88 182 LEU A N 1
ATOM 1493 C CA . LEU A 1 182 ? -11.760 5.640 -2.279 1.00 96.88 182 LEU A CA 1
ATOM 1494 C C . LEU A 1 182 ? -12.810 6.687 -1.888 1.00 96.88 182 LEU A C 1
ATOM 1496 O O . LEU A 1 182 ? -12.611 7.408 -0.914 1.00 96.88 182 LEU A O 1
ATOM 1500 N N . LYS A 1 183 ? -13.962 6.722 -2.571 1.00 96.88 183 LYS A N 1
ATOM 1501 C CA . LYS A 1 183 ? -15.081 7.618 -2.225 1.00 96.88 183 LYS A CA 1
ATOM 1502 C C . LYS A 1 183 ? -15.573 7.387 -0.798 1.00 96.88 183 LYS A C 1
ATOM 1504 O O . LYS A 1 183 ? -15.715 8.339 -0.038 1.00 96.88 183 LYS A O 1
ATOM 1509 N N . ARG A 1 184 ? -15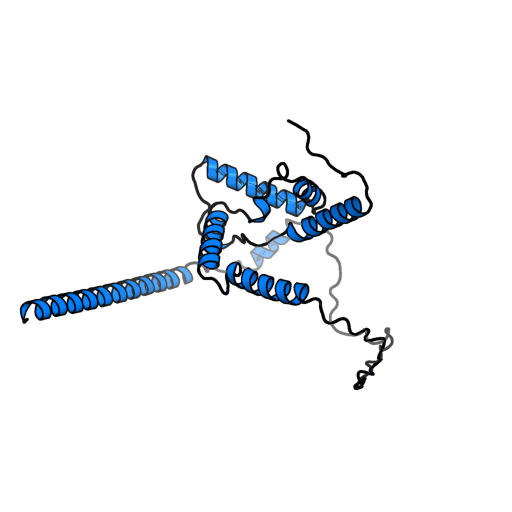.769 6.123 -0.411 1.00 96.44 184 ARG A N 1
ATOM 1510 C CA . ARG A 1 184 ? -16.162 5.755 0.955 1.00 96.44 184 ARG A CA 1
ATOM 1511 C C . ARG A 1 184 ? -15.118 6.175 1.989 1.00 96.44 184 ARG A C 1
ATOM 1513 O O . ARG A 1 184 ? -15.478 6.685 3.042 1.00 96.44 184 ARG A O 1
ATOM 1520 N N . ALA A 1 185 ? -13.835 5.953 1.712 1.00 97.12 185 ALA A N 1
ATOM 1521 C CA . ALA A 1 185 ? -12.767 6.320 2.635 1.00 97.12 185 ALA A CA 1
ATOM 1522 C C . ALA A 1 185 ? -12.667 7.840 2.822 1.00 97.12 185 ALA A C 1
ATOM 1524 O O . ALA A 1 185 ? -12.494 8.297 3.950 1.00 97.12 185 ALA A O 1
ATOM 1525 N N . MET A 1 186 ? -12.830 8.613 1.744 1.00 97.06 186 MET A N 1
ATOM 1526 C CA . MET A 1 186 ? -12.890 10.074 1.817 1.00 97.06 186 MET A CA 1
ATOM 1527 C C . MET A 1 186 ? -14.087 10.544 2.649 1.00 97.06 186 MET A C 1
ATOM 1529 O O . MET A 1 186 ? -13.908 11.366 3.540 1.00 97.06 186 MET A O 1
ATOM 1533 N N . ASP A 1 187 ? -15.271 9.964 2.440 1.00 96.75 187 ASP A N 1
ATOM 1534 C CA . ASP A 1 187 ? -16.471 10.275 3.229 1.00 96.75 187 ASP A CA 1
ATOM 1535 C C . ASP A 1 187 ? -16.274 9.998 4.732 1.00 96.75 187 ASP A C 1
ATOM 1537 O O . ASP A 1 187 ? -16.546 10.853 5.576 1.00 96.75 187 ASP A O 1
ATOM 1541 N N . LEU A 1 188 ? -15.715 8.833 5.076 1.00 96.75 188 LEU A N 1
ATOM 1542 C CA . LEU A 1 188 ? -15.382 8.475 6.459 1.00 96.75 188 LEU A CA 1
ATOM 1543 C C . LEU A 1 188 ? -14.351 9.429 7.074 1.00 96.75 188 LEU A C 1
ATOM 1545 O O . LEU A 1 188 ? -14.500 9.846 8.224 1.00 96.75 188 LEU A O 1
ATOM 1549 N N . SER A 1 189 ? -13.325 9.799 6.301 1.00 95.81 189 SER A N 1
ATOM 1550 C CA . SER A 1 189 ? -12.295 10.743 6.734 1.00 95.81 189 SER A CA 1
ATOM 1551 C C . SER A 1 189 ? -12.882 12.123 7.018 1.00 95.81 189 SER A C 1
ATOM 1553 O O . SER A 1 189 ? -12.567 12.708 8.051 1.00 95.81 189 SER A O 1
ATOM 1555 N N . MET A 1 190 ? -13.757 12.625 6.141 1.00 96.81 190 MET A N 1
ATOM 1556 C CA . MET A 1 190 ? -14.433 13.914 6.318 1.00 96.81 190 MET A CA 1
ATOM 1557 C C . MET A 1 190 ? -15.345 13.923 7.548 1.00 96.81 190 MET A C 1
ATOM 1559 O O . MET A 1 190 ? -15.420 14.919 8.257 1.00 96.81 190 MET A O 1
ATOM 1563 N N . LYS A 1 191 ? -16.017 12.803 7.831 1.00 97.31 191 LYS A N 1
ATOM 1564 C CA . LYS A 1 191 ? -16.883 12.647 9.010 1.00 97.31 191 LYS A CA 1
ATOM 1565 C C . LYS A 1 191 ? -16.113 12.378 10.304 1.00 97.31 191 LYS A C 1
ATOM 1567 O O . LYS A 1 191 ? -16.732 12.325 11.363 1.00 97.31 191 LYS A O 1
ATOM 1572 N N . HIS A 1 192 ? -14.798 12.160 10.229 1.00 96.38 192 HIS A N 1
ATOM 1573 C CA . HIS A 1 192 ? -13.975 11.669 11.338 1.00 96.38 192 HIS A CA 1
ATOM 1574 C C . HIS A 1 192 ? -14.545 10.398 11.994 1.00 96.38 192 HIS A C 1
ATOM 1576 O O . HIS A 1 192 ? -14.495 10.220 13.211 1.00 96.38 192 HIS A O 1
ATOM 1582 N N . GLN A 1 193 ? -15.092 9.498 11.175 1.00 95.88 193 GLN A N 1
ATOM 1583 C CA . GLN A 1 193 ? -15.684 8.233 11.604 1.00 95.88 193 GLN A CA 1
ATOM 1584 C C . GLN A 1 193 ? -14.958 7.054 10.956 1.00 95.88 193 GLN A C 1
ATOM 1586 O O . GLN A 1 193 ? -14.292 7.187 9.931 1.00 95.88 193 GLN A O 1
ATOM 1591 N N . TYR A 1 194 ? -15.088 5.878 11.563 1.00 96.62 194 TYR A N 1
ATOM 1592 C CA . TYR A 1 194 ? -14.527 4.639 11.032 1.00 96.62 194 TYR A CA 1
ATOM 1593 C C . TYR A 1 194 ? -15.634 3.689 10.599 1.00 96.62 194 TYR A C 1
ATOM 1595 O O . TYR A 1 194 ? -16.778 3.789 11.041 1.00 96.62 194 TYR A O 1
ATOM 1603 N N . LEU A 1 195 ? -15.265 2.733 9.752 1.00 95.00 195 LEU A N 1
ATOM 1604 C CA . LEU A 1 195 ? -16.159 1.671 9.322 1.00 95.00 195 LEU A CA 1
ATOM 1605 C C . LEU A 1 195 ? -16.596 0.797 10.517 1.00 95.00 195 LEU A C 1
ATOM 1607 O O . LEU A 1 195 ? -15.859 0.673 11.497 1.00 95.00 195 LEU A O 1
ATOM 1611 N N . SER A 1 196 ? -17.772 0.167 10.450 1.00 96.25 196 SER A N 1
ATOM 1612 C CA . SER A 1 196 ? -18.256 -0.717 11.521 1.00 96.25 196 SER A CA 1
ATOM 1613 C C . SER A 1 196 ? -17.322 -1.921 11.737 1.00 96.25 196 SER A C 1
ATOM 1615 O O . SER A 1 196 ? -16.669 -2.385 10.802 1.00 96.25 196 SER A O 1
ATOM 1617 N N . GLU A 1 197 ? -17.246 -2.465 12.957 1.00 94.75 197 GLU A N 1
ATOM 1618 C CA . GLU A 1 197 ? -16.346 -3.595 13.264 1.00 94.75 197 GLU A CA 1
ATOM 1619 C C . GLU A 1 197 ? -16.631 -4.841 12.404 1.00 94.75 197 GLU A C 1
ATOM 1621 O O . GLU A 1 197 ? -15.702 -5.544 11.998 1.00 94.75 197 GLU A O 1
ATOM 1626 N N . ASN A 1 198 ? -17.905 -5.082 12.071 1.00 95.25 198 ASN A N 1
ATOM 1627 C CA . ASN A 1 198 ? -18.319 -6.195 11.214 1.00 95.25 198 ASN A CA 1
ATOM 1628 C C . ASN A 1 198 ? -17.779 -6.034 9.789 1.00 95.25 198 ASN A C 1
ATOM 1630 O O . ASN A 1 198 ? -17.225 -6.975 9.220 1.00 95.25 198 ASN A O 1
ATOM 1634 N N . ASP A 1 199 ? -17.886 -4.830 9.233 1.00 93.88 199 ASP A N 1
ATOM 1635 C CA . ASP A 1 199 ? -17.410 -4.539 7.883 1.00 93.88 199 ASP A CA 1
ATOM 1636 C C . ASP A 1 199 ? -15.879 -4.496 7.829 1.00 93.88 199 ASP A C 1
ATOM 1638 O O . ASP A 1 199 ? -15.295 -4.914 6.828 1.00 93.88 199 ASP A O 1
ATOM 1642 N N . GLN A 1 200 ? -15.216 -4.047 8.906 1.00 94.94 200 GLN A N 1
ATOM 1643 C CA . GLN A 1 200 ? -13.756 -4.094 9.053 1.00 94.94 200 GLN A CA 1
ATOM 1644 C C . GLN A 1 200 ? -13.226 -5.534 9.014 1.00 94.94 200 GLN A C 1
ATOM 1646 O O . GLN A 1 200 ? -12.168 -5.783 8.429 1.00 94.94 200 GLN A O 1
ATOM 1651 N N . ALA A 1 201 ? -13.948 -6.484 9.618 1.00 93.81 201 ALA A N 1
ATOM 1652 C CA . ALA A 1 201 ? -13.570 -7.897 9.626 1.00 93.81 201 ALA A CA 1
ATOM 1653 C C . ALA A 1 201 ? -13.643 -8.539 8.229 1.00 93.81 201 ALA A C 1
ATOM 1655 O O . ALA A 1 201 ? -12.847 -9.427 7.925 1.00 93.81 201 ALA A O 1
ATOM 1656 N N . GLN A 1 202 ? -14.546 -8.059 7.367 1.00 94.88 202 GLN A N 1
ATOM 1657 C CA . GLN A 1 202 ? -14.690 -8.527 5.983 1.00 94.88 202 GLN A CA 1
ATOM 1658 C C . GLN A 1 202 ? -13.616 -7.962 5.034 1.00 94.88 202 GLN A C 1
ATOM 1660 O O . GLN A 1 202 ? -13.452 -8.456 3.918 1.00 94.88 202 GLN A O 1
ATOM 1665 N N . GLN A 1 203 ? -12.865 -6.933 5.444 1.00 94.75 203 GLN A N 1
ATOM 1666 C CA . GLN A 1 203 ? -11.889 -6.281 4.570 1.00 94.75 203 GLN A CA 1
ATOM 1667 C C . GLN A 1 203 ? -10.618 -7.114 4.348 1.00 94.75 203 GLN A C 1
ATOM 1669 O O . GLN A 1 203 ? -9.977 -7.615 5.279 1.00 94.75 203 GLN A O 1
ATOM 1674 N N . THR A 1 204 ? -10.167 -7.138 3.093 1.00 95.31 204 THR A N 1
ATOM 1675 C CA . THR A 1 204 ? -8.940 -7.812 2.644 1.00 95.31 204 THR A CA 1
ATOM 1676 C C . THR A 1 204 ? -7.897 -6.791 2.149 1.00 95.31 204 THR A C 1
ATOM 1678 O O . THR A 1 204 ? -7.795 -6.572 0.940 1.00 95.31 204 THR A O 1
ATOM 1681 N N . PRO A 1 205 ? -7.117 -6.146 3.042 1.00 94.56 205 PRO A N 1
ATOM 1682 C CA . PRO A 1 205 ? -6.269 -5.005 2.674 1.00 94.56 205 PRO A CA 1
ATOM 1683 C C . PRO A 1 205 ? -5.099 -5.358 1.740 1.00 94.56 205 PRO A C 1
ATOM 1685 O O . PRO A 1 205 ? -4.738 -4.543 0.902 1.00 94.56 205 PRO A O 1
ATOM 1688 N N . PHE A 1 206 ? -4.535 -6.566 1.844 1.00 94.94 206 PHE A N 1
ATOM 1689 C CA . PHE A 1 206 ? -3.375 -7.005 1.047 1.00 94.94 206 PHE A CA 1
ATOM 1690 C C . PHE A 1 206 ? -3.746 -7.835 -0.191 1.00 94.94 206 PHE A C 1
ATOM 1692 O O . PHE A 1 206 ? -2.889 -8.498 -0.768 1.00 94.94 206 PHE A O 1
ATOM 1699 N N . ARG A 1 207 ? -5.024 -7.857 -0.593 1.00 94.31 207 ARG A N 1
ATOM 1700 C CA . ARG A 1 207 ? -5.427 -8.513 -1.844 1.00 94.31 207 ARG A CA 1
ATOM 1701 C C . ARG A 1 207 ? -5.115 -7.584 -3.017 1.00 94.31 207 ARG A C 1
ATOM 1703 O O . ARG A 1 207 ? -5.952 -6.740 -3.354 1.00 94.31 207 ARG A O 1
ATOM 1710 N N . GLY A 1 208 ? -3.927 -7.764 -3.587 1.00 93.38 208 GLY A N 1
ATOM 1711 C CA . GLY A 1 208 ? -3.449 -7.004 -4.735 1.00 93.38 208 GLY A CA 1
ATOM 1712 C C . GLY A 1 208 ? -4.243 -7.294 -6.009 1.00 93.38 208 GLY A C 1
ATOM 1713 O O . GLY A 1 208 ? -4.789 -8.386 -6.180 1.00 93.38 208 GLY A O 1
ATOM 1714 N N . TYR A 1 209 ? -4.354 -6.282 -6.858 1.00 94.81 209 TYR A N 1
ATOM 1715 C CA . TYR A 1 209 ? -4.940 -6.350 -8.198 1.00 94.81 209 TYR A CA 1
ATOM 1716 C C . TYR A 1 209 ? -4.120 -5.567 -9.233 1.00 94.81 209 TYR A C 1
ATOM 1718 O O . TYR A 1 209 ? -4.401 -5.676 -10.422 1.00 94.81 209 TYR A O 1
ATOM 1726 N N . LEU A 1 210 ? -3.149 -4.759 -8.791 1.00 94.44 210 LEU A N 1
ATOM 1727 C CA . LEU A 1 210 ? -2.403 -3.836 -9.645 1.00 94.44 210 LEU A CA 1
ATOM 1728 C C . LEU A 1 210 ? -0.979 -4.323 -9.973 1.00 94.44 210 LEU A C 1
ATOM 1730 O O . LEU A 1 210 ? -0.450 -3.947 -11.016 1.00 94.44 210 LEU A O 1
ATOM 1734 N N . SER A 1 211 ? -0.376 -5.171 -9.125 1.00 92.81 211 SER A N 1
ATOM 1735 C CA . SER A 1 211 ? 1.021 -5.632 -9.250 1.00 92.81 211 SER A CA 1
ATOM 1736 C C . SER A 1 211 ? 1.355 -6.159 -10.642 1.00 92.81 211 SER A C 1
ATOM 1738 O O . SER A 1 211 ? 2.298 -5.692 -11.273 1.00 92.81 211 SER A O 1
ATOM 1740 N N . ASP A 1 212 ? 0.526 -7.068 -11.145 1.00 93.94 212 ASP A N 1
ATOM 1741 C CA . ASP A 1 212 ? 0.820 -7.819 -12.363 1.00 93.94 212 ASP A CA 1
ATOM 1742 C C . ASP A 1 212 ? 0.816 -6.895 -13.588 1.00 93.94 212 ASP A C 1
ATOM 1744 O O . ASP A 1 212 ? 1.653 -7.019 -14.477 1.00 93.94 212 ASP A O 1
ATOM 1748 N N . MET A 1 213 ? -0.094 -5.916 -13.614 1.00 94.44 213 MET A N 1
ATOM 1749 C CA . MET A 1 213 ? -0.168 -4.938 -14.702 1.00 94.44 213 MET A CA 1
ATOM 1750 C C . MET A 1 213 ? 0.949 -3.898 -14.614 1.00 94.44 213 MET A C 1
ATOM 1752 O O . MET A 1 213 ? 1.462 -3.473 -15.646 1.00 94.44 213 MET A O 1
ATOM 1756 N N . MET A 1 214 ? 1.385 -3.526 -13.407 1.00 94.25 214 MET A N 1
ATOM 1757 C CA . MET A 1 214 ? 2.545 -2.646 -13.245 1.00 94.25 214 MET A CA 1
ATOM 1758 C C . MET A 1 214 ? 3.843 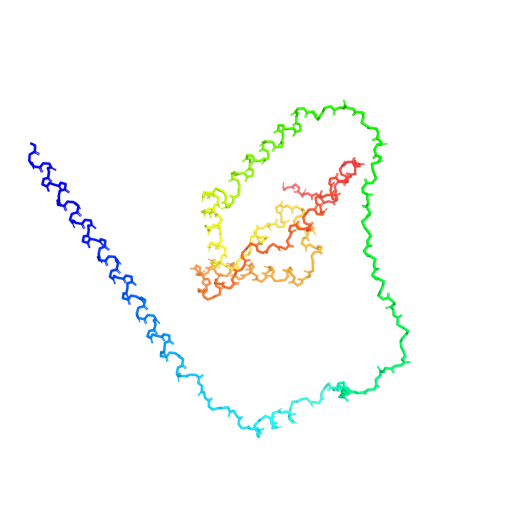-3.297 -13.707 1.00 94.25 214 MET A C 1
ATOM 1760 O O . MET A 1 214 ? 4.664 -2.624 -14.326 1.00 94.25 214 MET A O 1
ATOM 1764 N N . ASP A 1 215 ? 4.038 -4.582 -13.419 1.00 95.31 215 ASP A N 1
ATOM 1765 C CA . ASP A 1 215 ? 5.239 -5.304 -13.838 1.00 95.31 215 ASP A CA 1
ATOM 1766 C C . ASP A 1 215 ? 5.313 -5.415 -15.368 1.00 95.31 215 ASP A C 1
ATOM 1768 O O . ASP A 1 215 ? 6.387 -5.239 -15.946 1.00 95.31 215 ASP A O 1
ATOM 1772 N N . LEU A 1 216 ? 4.168 -5.608 -16.035 1.00 95.75 216 LEU A N 1
ATOM 1773 C CA . LEU A 1 216 ? 4.078 -5.579 -17.497 1.00 95.75 216 LEU A CA 1
ATOM 1774 C C . LEU A 1 216 ? 4.429 -4.202 -18.073 1.00 95.75 216 LEU A C 1
ATOM 1776 O O . LEU A 1 216 ? 5.312 -4.114 -18.921 1.00 95.75 216 LEU A O 1
ATOM 1780 N N . VAL A 1 217 ? 3.802 -3.128 -17.581 1.00 95.38 217 VAL A N 1
ATOM 1781 C CA . VAL A 1 217 ? 4.056 -1.757 -18.067 1.00 95.38 217 VAL A CA 1
ATOM 1782 C C . VAL A 1 217 ? 5.523 -1.363 -17.872 1.00 95.38 217 VAL A C 1
ATOM 1784 O O . VAL A 1 217 ? 6.159 -0.833 -18.782 1.00 95.38 217 VAL A O 1
ATOM 1787 N N . LYS A 1 218 ? 6.107 -1.683 -16.711 1.00 94.25 218 LYS A N 1
ATOM 1788 C CA . LYS A 1 218 ? 7.526 -1.416 -16.441 1.00 94.25 218 LYS A CA 1
ATOM 1789 C C . LYS A 1 218 ? 8.443 -2.175 -17.387 1.00 94.25 218 LYS A C 1
ATOM 1791 O O . LYS A 1 218 ? 9.426 -1.604 -17.847 1.00 94.25 218 LYS A O 1
ATOM 1796 N N . LYS A 1 219 ? 8.130 -3.440 -17.671 1.00 95.44 219 LYS A N 1
ATOM 1797 C CA . LYS A 1 219 ? 8.904 -4.257 -18.604 1.00 95.44 219 LYS A CA 1
ATOM 1798 C C . LYS A 1 219 ? 8.844 -3.689 -20.023 1.00 95.44 219 LYS A C 1
ATOM 1800 O O . LYS A 1 219 ? 9.886 -3.546 -20.645 1.00 95.44 219 LYS A O 1
ATOM 1805 N N . GLU A 1 220 ? 7.657 -3.311 -20.496 1.00 93.94 220 GLU A N 1
ATOM 1806 C CA . GLU A 1 220 ? 7.475 -2.693 -21.817 1.00 93.94 220 GLU A CA 1
ATOM 1807 C C . GLU A 1 220 ? 8.211 -1.354 -21.944 1.00 93.94 220 GLU A C 1
ATOM 1809 O O . GLU A 1 220 ? 8.735 -1.030 -23.011 1.00 93.94 220 GLU A O 1
ATOM 1814 N N . ARG A 1 221 ? 8.252 -0.562 -20.866 1.00 93.00 221 ARG A N 1
ATOM 1815 C CA . ARG A 1 221 ? 9.029 0.678 -20.844 1.00 93.00 221 ARG A CA 1
ATOM 1816 C C . ARG A 1 221 ? 10.528 0.399 -20.922 1.00 93.00 221 ARG A C 1
ATOM 1818 O O . ARG A 1 221 ? 11.188 1.009 -21.751 1.00 93.00 221 ARG A O 1
ATOM 1825 N N . LEU A 1 222 ? 11.045 -0.512 -20.095 1.00 93.38 222 LEU A N 1
ATOM 1826 C CA . LEU A 1 222 ? 12.471 -0.858 -20.089 1.00 93.38 222 LEU A CA 1
ATOM 1827 C C . LEU A 1 222 ? 12.917 -1.413 -21.444 1.00 93.38 222 LEU A C 1
ATOM 1829 O O . LEU A 1 222 ? 13.927 -0.972 -21.972 1.00 93.38 222 LEU A O 1
ATOM 1833 N N . GLU A 1 223 ? 12.124 -2.297 -22.053 1.00 94.44 223 GLU A N 1
ATOM 1834 C CA . GLU A 1 223 ? 12.396 -2.819 -23.397 1.00 94.44 223 GLU A CA 1
ATOM 1835 C C . GLU A 1 223 ? 12.466 -1.689 -24.436 1.00 94.44 223 GLU A C 1
ATOM 1837 O O . GLU A 1 223 ? 13.368 -1.654 -25.269 1.00 94.44 223 GLU A O 1
ATOM 1842 N N . ARG A 1 224 ? 11.552 -0.712 -24.374 1.00 92.25 224 ARG A N 1
ATOM 1843 C CA . ARG A 1 224 ? 11.591 0.457 -25.266 1.00 92.25 224 ARG A CA 1
ATOM 1844 C C . ARG A 1 224 ? 12.807 1.347 -25.035 1.00 92.25 224 ARG A C 1
ATOM 1846 O O . ARG A 1 224 ? 13.390 1.818 -26.008 1.00 92.25 224 ARG A O 1
ATOM 1853 N N . GLU A 1 225 ? 13.164 1.586 -23.778 1.00 92.94 225 GLU A N 1
ATOM 1854 C CA . GLU A 1 225 ? 14.344 2.370 -23.402 1.00 92.94 225 GLU A CA 1
ATOM 1855 C C . GLU A 1 225 ? 15.633 1.686 -23.882 1.00 92.94 225 GLU A C 1
ATOM 1857 O O . GLU A 1 225 ? 16.499 2.348 -24.450 1.00 92.94 225 GLU A O 1
ATOM 1862 N N . GLU A 1 226 ? 15.730 0.361 -23.741 1.00 94.44 226 GLU A N 1
ATOM 1863 C CA . GLU A 1 226 ? 16.844 -0.454 -24.246 1.00 94.44 226 GLU A CA 1
ATOM 1864 C C . GLU A 1 226 ? 16.955 -0.406 -25.777 1.00 94.44 226 GLU A C 1
ATOM 1866 O O . GLU A 1 226 ? 18.060 -0.378 -26.320 1.00 94.44 226 GLU A O 1
ATOM 1871 N N . LEU A 1 227 ? 15.822 -0.328 -26.481 1.00 93.69 227 LEU A N 1
ATOM 1872 C CA . LEU A 1 227 ? 15.769 -0.124 -27.932 1.00 93.69 227 LEU A CA 1
ATOM 1873 C C . LEU A 1 227 ? 16.042 1.334 -28.355 1.00 93.69 227 LEU A C 1
ATOM 1875 O O . LEU A 1 227 ? 16.072 1.626 -29.551 1.00 93.69 227 LEU A O 1
ATOM 1879 N N . GLY A 1 228 ? 16.233 2.256 -27.405 1.00 92.50 228 GLY A N 1
ATOM 1880 C CA . GLY A 1 228 ? 16.486 3.675 -27.666 1.00 92.50 228 GLY A CA 1
ATOM 1881 C C . GLY A 1 228 ? 15.260 4.457 -28.150 1.00 92.50 228 GLY A C 1
ATOM 1882 O O . GLY A 1 228 ? 15.408 5.538 -28.722 1.00 92.50 228 GLY A O 1
ATOM 1883 N N . ALA A 1 229 ? 14.050 3.926 -27.957 1.00 92.44 229 ALA A N 1
ATOM 1884 C CA . ALA A 1 229 ? 12.814 4.606 -28.327 1.00 92.44 229 ALA A CA 1
ATOM 1885 C C . ALA A 1 229 ? 12.458 5.727 -27.332 1.00 92.44 229 ALA A C 1
ATOM 1887 O O . ALA A 1 229 ? 12.834 5.704 -26.161 1.00 92.44 229 ALA A O 1
ATOM 1888 N N . LEU A 1 230 ? 11.681 6.711 -27.795 1.00 89.62 230 LEU A N 1
ATOM 1889 C CA . LEU A 1 230 ? 11.165 7.781 -26.937 1.00 89.62 230 LEU A CA 1
ATOM 1890 C C . LEU A 1 230 ? 10.128 7.241 -25.929 1.00 89.62 230 LEU A C 1
ATOM 1892 O O . LEU A 1 230 ? 9.390 6.302 -26.248 1.00 89.62 230 LEU A O 1
ATOM 1896 N N . PRO A 1 231 ? 10.015 7.847 -24.731 1.00 87.62 231 PRO A N 1
ATOM 1897 C CA . PRO A 1 231 ? 9.029 7.433 -23.737 1.00 87.62 231 PRO A CA 1
ATOM 1898 C C . PRO A 1 231 ? 7.599 7.728 -24.215 1.00 87.62 231 PRO A C 1
ATOM 1900 O O . PRO A 1 231 ? 7.330 8.785 -24.786 1.00 87.62 231 PRO A O 1
ATOM 1903 N N . LEU A 1 232 ? 6.674 6.798 -23.948 1.00 86.06 232 LEU A N 1
ATOM 1904 C CA . LEU A 1 232 ? 5.290 6.842 -24.447 1.00 86.06 232 LEU A CA 1
ATOM 1905 C C . LEU A 1 232 ? 4.450 7.944 -23.788 1.00 86.06 232 LEU A C 1
ATOM 1907 O O . LEU A 1 232 ? 3.622 8.582 -24.431 1.00 86.06 232 LEU A O 1
ATOM 1911 N N . HIS A 1 233 ? 4.674 8.172 -22.500 1.00 88.19 233 HIS A N 1
ATOM 1912 C CA . HIS A 1 233 ? 4.006 9.195 -21.713 1.00 88.19 233 HIS A CA 1
ATOM 1913 C C . HIS A 1 233 ? 5.063 9.974 -20.922 1.00 88.19 233 HIS A C 1
ATOM 1915 O O . HIS A 1 233 ? 5.980 9.397 -20.341 1.00 88.19 233 HIS A O 1
ATOM 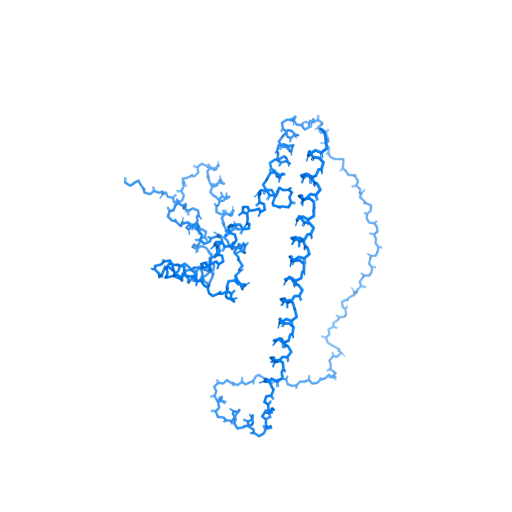1921 N N . GLN A 1 234 ? 4.949 11.300 -20.905 1.00 89.19 234 GLN A N 1
ATOM 1922 C CA . GLN A 1 234 ? 5.863 12.187 -20.184 1.00 89.19 234 GLN A CA 1
ATOM 1923 C C . GLN A 1 234 ? 5.077 13.018 -19.170 1.00 89.19 234 GLN A C 1
ATOM 1925 O O . GLN A 1 234 ? 3.921 13.375 -19.410 1.00 89.19 234 GLN A O 1
ATOM 1930 N N . ARG A 1 235 ? 5.689 13.310 -18.015 1.00 88.31 235 ARG A N 1
ATOM 1931 C CA . ARG A 1 235 ? 5.084 14.221 -17.035 1.00 88.31 235 ARG A CA 1
ATOM 1932 C C . ARG A 1 235 ? 5.198 15.639 -17.591 1.00 88.31 235 ARG A C 1
ATOM 1934 O O . ARG A 1 235 ? 6.245 16.012 -18.111 1.00 88.31 235 ARG A O 1
ATOM 1941 N N . THR A 1 236 ? 4.139 16.427 -17.463 1.00 89.38 236 THR A N 1
ATOM 1942 C CA . THR A 1 236 ? 4.194 17.860 -17.767 1.00 89.38 236 THR A CA 1
ATOM 1943 C C . THR A 1 236 ? 5.063 18.568 -16.730 1.00 89.38 236 THR A C 1
ATOM 1945 O O . THR A 1 236 ? 4.945 18.274 -15.538 1.00 89.38 236 THR A O 1
ATOM 1948 N N . LEU A 1 237 ? 5.919 19.490 -17.174 1.00 87.25 237 LEU A N 1
ATOM 1949 C CA . LEU A 1 237 ? 6.680 20.362 -16.279 1.00 87.25 237 LEU A CA 1
ATOM 1950 C C . LEU A 1 237 ? 5.710 21.403 -15.685 1.00 87.25 237 LEU A C 1
ATOM 1952 O O . LEU A 1 237 ? 5.041 22.074 -16.475 1.00 87.25 237 LEU A O 1
ATOM 1956 N N . PRO A 1 238 ? 5.548 21.466 -14.350 1.00 83.81 238 PRO A N 1
ATOM 1957 C CA . PRO A 1 238 ? 4.635 22.404 -13.700 1.00 83.81 238 PRO A CA 1
ATOM 1958 C C . PRO A 1 238 ? 5.132 23.851 -13.748 1.00 83.81 238 PRO A C 1
ATOM 1960 O O . PRO A 1 238 ? 6.365 24.058 -13.828 1.00 83.81 238 PRO A O 1
#

Sequence (238 aa):
MHILWLIKAIDLKLMFIMSKKKKKRCRSNNKTLLVQSRKRKFNYMGPPPSSAHLAYYNSQIWPIFPNPPYDLGPRLVSSLFPPQKRGREGGRRRRREGREGEIAGSPPAAATMSSMLSAFSQWFVNPRRNPLARLHMQAISSRLRKYGLRYDDLYDPKHDLDIKEALERLPREVVDARHQRLKRAMDLSMKHQYLSENDQAQQTPFRGYLSDMMDLVKKERLEREELGALPLHQRTLP